Protein AF-A0A947D3R4-F1 (afdb_monomer)

InterPro domains:
  IPR003768 Segregation and condensation protein A [PF02616] (20-237)
  IPR003768 Segregation and condensation protein A [PTHR33969] (2-237)

Solvent-accessible surface area (backbone atoms only — not comparable to full-atom values): 14851 Å² total; per-residue (Å²): 134,89,78,86,79,62,68,93,76,50,95,45,55,65,50,48,48,55,49,51,38,58,76,68,73,47,52,74,91,63,67,59,50,64,58,55,37,51,56,50,52,52,52,54,50,56,38,54,75,68,69,64,57,77,81,58,66,62,48,56,52,48,51,54,50,37,50,51,51,31,48,65,72,71,51,86,80,82,90,55,87,91,44,53,74,60,45,60,57,55,68,71,46,62,89,58,50,67,60,38,50,53,48,55,51,50,53,51,52,52,54,50,50,52,57,49,50,51,48,58,66,73,56,75,70,87,73,78,78,82,76,87,56,75,92,72,65,68,98,66,91,69,84,78,89,71,53,72,65,55,53,51,52,53,51,53,52,53,50,54,51,51,53,55,59,67,62,51,70,80,73,72,67,80,69,76,43,49,68,58,30,36,51,50,53,52,59,72,48,60,95,57,91,69,93,76,57,67,70,55,62,60,67,70,56,71,89,87,57,61,71,65,62,51,43,52,24,41,50,53,24,50,54,51,36,39,74,69,67,76,48,86,86,88,76,95,68,137

Structure (mmCIF, N/CA/C/O backbone):
data_AF-A0A947D3R4-F1
#
_entry.id   AF-A0A947D3R4-F1
#
loop_
_atom_site.group_PDB
_atom_site.id
_atom_site.type_symbol
_atom_site.label_atom_id
_atom_site.label_alt_id
_atom_site.label_comp_id
_atom_site.label_asym_id
_atom_site.label_entity_id
_atom_site.label_seq_id
_atom_site.pdbx_PDB_ins_code
_atom_site.Cartn_x
_atom_site.Cartn_y
_atom_site.Cartn_z
_atom_site.occupancy
_atom_site.B_iso_or_equiv
_atom_site.auth_seq_id
_atom_site.auth_comp_id
_atom_site.auth_asym_id
_atom_site.auth_atom_id
_atom_site.pdbx_PDB_model_num
ATOM 1 N N . MET A 1 1 ? -13.447 16.497 -13.745 1.00 31.45 1 MET A N 1
ATOM 2 C CA . MET A 1 1 ? -13.504 16.090 -12.325 1.00 31.45 1 MET A CA 1
ATOM 3 C C . MET A 1 1 ? -12.082 15.781 -11.894 1.00 31.45 1 MET A C 1
ATOM 5 O O . MET A 1 1 ? -11.495 14.861 -12.445 1.00 31.45 1 MET A O 1
ATOM 9 N N . ALA A 1 2 ? -11.498 16.618 -11.036 1.00 35.09 2 ALA A N 1
ATOM 10 C CA . ALA A 1 2 ? -10.120 16.469 -10.577 1.00 35.09 2 ALA A CA 1
ATOM 11 C C . ALA A 1 2 ? -10.074 15.421 -9.457 1.00 35.09 2 ALA A C 1
ATOM 13 O O . ALA A 1 2 ? -10.726 15.593 -8.428 1.00 35.09 2 ALA A O 1
ATOM 14 N N . TYR A 1 3 ? -9.366 14.316 -9.688 1.00 37.88 3 TYR A N 1
ATOM 15 C CA . TYR A 1 3 ? -9.177 13.263 -8.694 1.00 37.88 3 TYR A CA 1
ATOM 16 C C . TYR A 1 3 ? -7.975 13.616 -7.822 1.00 37.88 3 TYR A C 1
ATOM 18 O O . TYR A 1 3 ? -6.835 13.562 -8.268 1.00 37.88 3 TYR A O 1
ATOM 26 N N . THR A 1 4 ? -8.239 13.982 -6.571 1.00 32.69 4 THR A N 1
ATOM 27 C CA . THR A 1 4 ? -7.212 14.162 -5.546 1.00 32.69 4 THR A CA 1
ATOM 28 C C . THR A 1 4 ? -6.706 12.788 -5.113 1.00 32.69 4 THR A C 1
ATOM 30 O O . THR A 1 4 ? -7.331 12.135 -4.279 1.00 32.69 4 THR A O 1
ATOM 33 N N . VAL A 1 5 ? -5.584 12.332 -5.669 1.00 40.03 5 VAL A N 1
ATOM 34 C CA . VAL A 1 5 ? -4.898 11.131 -5.177 1.00 40.03 5 VAL A CA 1
ATOM 35 C C . VAL A 1 5 ? -3.814 11.594 -4.209 1.00 40.03 5 VAL A C 1
ATOM 37 O O . VAL A 1 5 ? -2.820 12.199 -4.592 1.00 40.03 5 VAL A O 1
ATOM 40 N N . LYS A 1 6 ? -4.066 11.408 -2.911 1.00 43.00 6 LYS A N 1
ATOM 41 C CA . LYS A 1 6 ? -3.077 11.667 -1.859 1.00 43.00 6 LYS A CA 1
ATOM 42 C C . LYS A 1 6 ? -2.076 10.509 -1.811 1.00 43.00 6 LYS A C 1
ATOM 44 O O . LYS A 1 6 ? -2.461 9.353 -1.964 1.00 43.00 6 LYS A O 1
ATOM 49 N N . LEU A 1 7 ? -0.815 10.834 -1.539 1.00 50.41 7 LEU A N 1
ATOM 50 C CA . LEU A 1 7 ? 0.280 9.893 -1.266 1.00 50.41 7 LEU A CA 1
ATOM 51 C C . LEU A 1 7 ? -0.012 8.856 -0.182 1.00 50.41 7 LEU A C 1
ATOM 53 O O . LEU A 1 7 ? 0.550 7.769 -0.247 1.00 50.41 7 LEU A O 1
ATOM 57 N N . ASP A 1 8 ? -0.933 9.147 0.739 1.00 52.34 8 ASP A N 1
ATOM 58 C CA . ASP A 1 8 ? -1.383 8.212 1.781 1.00 52.34 8 ASP A CA 1
ATOM 59 C C . ASP A 1 8 ? -1.995 6.903 1.225 1.00 52.34 8 ASP A C 1
ATOM 61 O O . ASP A 1 8 ? -2.335 6.009 1.994 1.00 52.34 8 ASP A O 1
ATOM 65 N N . ALA A 1 9 ? -2.182 6.776 -0.097 1.00 65.06 9 ALA A N 1
ATOM 66 C CA . ALA A 1 9 ? -2.802 5.618 -0.741 1.00 65.06 9 ALA A CA 1
ATOM 67 C C . ALA A 1 9 ? -1.828 4.539 -1.257 1.00 65.06 9 ALA A C 1
ATOM 69 O O . ALA A 1 9 ? -2.301 3.468 -1.643 1.00 65.06 9 ALA A O 1
ATOM 70 N N . PHE A 1 10 ? -0.513 4.792 -1.315 1.00 79.12 10 PHE A N 1
ATOM 71 C CA . PHE A 1 10 ? 0.445 3.851 -1.919 1.00 79.12 10 PHE A CA 1
ATOM 72 C C . PHE A 1 10 ? 1.509 3.386 -0.930 1.00 79.12 10 PHE A C 1
ATOM 74 O O . PHE A 1 10 ? 2.193 4.194 -0.310 1.00 79.12 10 PHE A O 1
ATOM 81 N N . GLU A 1 11 ? 1.728 2.074 -0.866 1.00 81.12 11 GLU A N 1
ATOM 82 C CA . GLU A 1 11 ? 2.721 1.446 0.020 1.00 81.12 11 GLU A CA 1
ATOM 83 C C . GLU A 1 11 ? 4.147 1.427 -0.583 1.00 81.12 11 GLU A C 1
ATOM 85 O O . GLU A 1 11 ? 4.954 0.559 -0.259 1.00 81.12 11 GLU A O 1
ATOM 90 N N . GLY A 1 12 ? 4.461 2.355 -1.498 1.00 88.25 12 GLY A N 1
ATOM 91 C CA . GLY A 1 12 ? 5.786 2.506 -2.114 1.00 88.25 12 GLY A CA 1
ATOM 92 C C . GLY A 1 12 ? 5.781 2.688 -3.643 1.00 88.25 12 GLY A C 1
ATOM 93 O O . GLY A 1 12 ? 4.723 2.697 -4.284 1.00 88.25 12 GLY A O 1
ATOM 94 N N . PRO A 1 13 ? 6.969 2.811 -4.270 1.00 90.50 13 PRO A N 1
ATOM 95 C CA . PRO A 1 13 ? 7.099 3.137 -5.694 1.00 90.50 13 PRO A CA 1
ATOM 96 C C . PRO A 1 13 ? 6.619 2.023 -6.633 1.00 90.50 13 PRO A C 1
ATOM 98 O O . PRO A 1 13 ? 6.091 2.308 -7.708 1.00 90.50 13 PRO A O 1
ATOM 101 N N . LEU A 1 14 ? 6.762 0.752 -6.239 1.00 93.31 14 LEU A N 1
ATOM 102 C CA . LEU A 1 14 ? 6.253 -0.376 -7.028 1.00 93.31 14 LEU A CA 1
ATOM 103 C C . LEU A 1 14 ? 4.722 -0.392 -7.074 1.00 93.31 14 LEU A C 1
ATOM 105 O O . LEU A 1 14 ? 4.149 -0.749 -8.103 1.00 93.31 14 LEU A O 1
ATOM 109 N N . ASP A 1 15 ? 4.059 0.024 -5.993 1.00 91.38 15 ASP A N 1
ATOM 110 C CA . ASP A 1 15 ? 2.600 0.084 -5.960 1.00 91.38 15 ASP A CA 1
ATOM 111 C C . ASP A 1 15 ? 2.059 1.198 -6.854 1.00 91.38 15 ASP A C 1
ATOM 113 O O . ASP A 1 15 ? 1.128 0.992 -7.639 1.00 91.38 15 ASP A O 1
ATOM 117 N N . LEU A 1 16 ? 2.713 2.361 -6.803 1.00 90.75 16 LEU A N 1
ATOM 118 C CA . LEU A 1 16 ? 2.427 3.458 -7.716 1.00 90.75 16 LEU A CA 1
ATOM 119 C C . LEU A 1 16 ? 2.603 3.017 -9.176 1.00 90.75 16 LEU A C 1
ATOM 121 O O . LEU A 1 16 ? 1.716 3.240 -9.997 1.00 90.75 16 LEU A O 1
ATOM 125 N N . LEU A 1 17 ? 3.694 2.323 -9.504 1.00 93.38 17 LEU A N 1
ATOM 126 C CA . LEU A 1 17 ? 3.901 1.801 -10.855 1.00 93.38 17 LEU A CA 1
ATOM 127 C C . LEU A 1 17 ? 2.812 0.811 -11.275 1.00 93.38 17 LEU A C 1
ATOM 129 O O . LEU A 1 17 ? 2.289 0.925 -12.381 1.00 93.38 17 LEU A O 1
ATOM 133 N N . LEU A 1 18 ? 2.402 -0.117 -10.405 1.00 92.94 18 LEU A N 1
ATOM 134 C CA . LEU A 1 18 ? 1.279 -1.014 -10.702 1.00 92.94 18 LEU A CA 1
ATOM 135 C C . LEU A 1 18 ? -0.037 -0.260 -10.915 1.00 92.94 18 LEU A C 1
ATOM 137 O O . LEU A 1 18 ? -0.886 -0.700 -11.693 1.00 92.94 18 LEU A O 1
ATOM 141 N N . HIS A 1 19 ? -0.257 0.841 -10.202 1.00 91.38 19 HIS A N 1
ATOM 142 C CA . HIS A 1 19 ? -1.414 1.698 -10.424 1.00 91.38 19 HIS A CA 1
ATOM 143 C C . HIS A 1 19 ? -1.359 2.382 -11.794 1.00 91.38 19 HIS A C 1
ATOM 145 O O . HIS A 1 19 ? -2.330 2.298 -12.544 1.00 91.38 19 HIS A O 1
ATOM 151 N N . LEU A 1 20 ? -0.223 2.985 -12.147 1.00 92.00 20 LEU A N 1
ATOM 152 C CA . LEU A 1 20 ? -0.037 3.669 -13.428 1.00 92.00 20 LEU A CA 1
ATOM 153 C C . LEU A 1 20 ? -0.139 2.703 -14.618 1.00 92.00 20 LEU A C 1
ATOM 155 O O . LEU A 1 20 ? -0.859 2.993 -15.566 1.00 92.00 20 LEU A O 1
ATOM 159 N N . ILE A 1 21 ? 0.474 1.516 -14.531 1.00 92.38 21 ILE A N 1
ATOM 160 C CA . ILE A 1 21 ? 0.375 0.460 -15.557 1.00 92.38 21 ILE A CA 1
ATOM 161 C C . ILE A 1 21 ? -1.087 0.058 -15.781 1.00 92.38 21 ILE A C 1
ATOM 163 O O . ILE A 1 21 ? -1.536 -0.039 -16.921 1.00 92.38 21 ILE A O 1
ATOM 167 N N . ARG A 1 22 ? -1.852 -0.130 -14.695 1.00 90.62 22 ARG A N 1
ATOM 168 C CA . ARG A 1 22 ? -3.287 -0.442 -14.782 1.00 90.62 22 ARG A CA 1
ATOM 169 C C . ARG A 1 22 ? -4.083 0.700 -15.406 1.00 90.62 22 ARG A C 1
ATOM 171 O O . ARG A 1 22 ? -4.928 0.442 -16.253 1.00 90.62 22 ARG A O 1
ATOM 178 N N . ARG A 1 23 ? -3.815 1.946 -15.009 1.00 90.00 23 ARG A N 1
ATOM 179 C CA . ARG A 1 23 ? -4.490 3.141 -15.540 1.00 90.00 23 ARG A CA 1
ATOM 180 C C . ARG A 1 23 ? -4.206 3.355 -17.029 1.00 90.00 23 ARG A C 1
ATOM 182 O O . ARG A 1 23 ? -5.077 3.833 -17.744 1.00 90.00 23 ARG A O 1
ATOM 189 N N . ALA A 1 24 ? -3.004 3.015 -17.478 1.00 88.50 24 ALA A N 1
ATOM 190 C CA . ALA A 1 24 ? -2.593 3.114 -18.871 1.00 88.50 24 ALA A CA 1
ATOM 191 C C . ALA A 1 24 ? -3.032 1.911 -19.731 1.00 88.50 24 ALA A C 1
ATOM 193 O O . ALA A 1 24 ? -2.716 1.897 -20.921 1.00 88.50 24 ALA A O 1
ATOM 194 N N . GLU A 1 25 ? -3.734 0.930 -19.144 1.00 87.94 25 GLU A N 1
ATOM 195 C CA . GLU A 1 25 ? -4.156 -0.329 -19.784 1.00 87.94 25 GLU A CA 1
ATOM 196 C C . GLU A 1 25 ? -2.985 -1.110 -20.407 1.00 87.94 25 GLU A C 1
ATOM 198 O O . GLU A 1 25 ? -3.113 -1.764 -21.441 1.00 87.94 25 GLU A O 1
ATOM 203 N N . MET A 1 26 ? -1.816 -1.041 -19.768 1.00 87.75 26 MET A N 1
ATOM 204 C CA . MET A 1 26 ? -0.590 -1.668 -20.255 1.00 87.75 26 MET A CA 1
ATOM 205 C C . MET A 1 26 ? -0.427 -3.088 -19.705 1.00 87.75 26 MET A C 1
ATOM 207 O O . MET A 1 26 ? -0.732 -3.364 -18.541 1.00 87.75 26 MET A O 1
ATOM 211 N N . ASP A 1 27 ? 0.132 -3.986 -20.518 1.00 90.00 27 ASP A N 1
ATOM 212 C CA . ASP A 1 27 ? 0.563 -5.299 -20.040 1.00 90.00 27 ASP A CA 1
ATOM 213 C C . ASP A 1 27 ? 1.824 -5.150 -19.174 1.00 90.00 27 ASP A C 1
ATOM 215 O O . ASP A 1 27 ? 2.831 -4.575 -19.589 1.00 90.00 27 ASP A O 1
ATOM 219 N N . ILE A 1 28 ? 1.786 -5.720 -17.969 1.00 87.38 28 ILE A N 1
ATOM 220 C CA . ILE A 1 28 ? 2.917 -5.756 -17.036 1.00 87.38 28 ILE A CA 1
ATOM 221 C C . ILE A 1 28 ? 4.148 -6.468 -17.619 1.00 87.38 28 ILE A C 1
ATOM 223 O O . ILE A 1 28 ? 5.266 -6.198 -17.189 1.00 87.38 28 ILE A O 1
ATOM 227 N N . THR A 1 29 ? 3.963 -7.376 -18.581 1.00 87.31 29 THR A N 1
ATOM 228 C CA . THR A 1 29 ? 5.064 -8.074 -19.262 1.00 87.31 29 THR A CA 1
ATOM 229 C C . THR A 1 29 ? 5.651 -7.270 -20.419 1.00 87.31 29 THR A C 1
ATOM 231 O O . THR A 1 29 ? 6.788 -7.516 -20.820 1.00 87.31 29 THR A O 1
ATOM 234 N N . ASN A 1 30 ? 4.918 -6.276 -20.928 1.00 85.75 30 ASN A N 1
ATOM 235 C CA . ASN A 1 30 ? 5.339 -5.449 -22.050 1.00 85.75 30 ASN A CA 1
ATOM 236 C C . ASN A 1 30 ? 5.118 -3.960 -21.761 1.00 85.75 30 ASN A C 1
ATOM 238 O O . ASN A 1 30 ? 4.280 -3.293 -22.365 1.00 85.75 30 ASN A O 1
ATOM 242 N N . ILE A 1 31 ? 5.904 -3.438 -20.823 1.00 87.38 31 ILE A N 1
ATOM 243 C CA . ILE A 1 31 ? 5.801 -2.047 -20.384 1.00 87.38 31 ILE A CA 1
ATOM 244 C C . ILE A 1 31 ? 6.578 -1.133 -21.345 1.00 87.38 31 ILE A C 1
ATOM 246 O O . ILE A 1 31 ? 7.787 -1.302 -21.537 1.00 87.38 31 ILE A O 1
ATOM 250 N N . GLU A 1 32 ? 5.904 -0.129 -21.905 1.00 90.31 32 GLU A N 1
ATOM 251 C CA . GLU A 1 32 ? 6.518 1.023 -22.576 1.00 90.31 32 GLU A CA 1
ATOM 252 C C . GLU A 1 32 ? 7.195 1.939 -21.545 1.00 90.31 32 GLU A C 1
ATOM 254 O O . GLU A 1 32 ? 6.565 2.801 -20.928 1.00 90.31 32 GLU A O 1
ATOM 259 N N . ILE A 1 33 ? 8.505 1.755 -21.361 1.00 90.12 33 ILE A N 1
ATOM 260 C CA . ILE A 1 33 ? 9.287 2.485 -20.351 1.00 90.12 33 ILE A CA 1
ATOM 261 C C . ILE A 1 33 ? 9.204 4.001 -20.556 1.00 90.12 33 ILE A C 1
ATOM 263 O O . ILE A 1 33 ? 9.093 4.745 -19.592 1.00 90.12 33 ILE A O 1
ATOM 267 N N . ALA A 1 34 ? 9.209 4.482 -21.801 1.00 90.56 34 ALA A N 1
ATOM 268 C CA . ALA A 1 34 ? 9.156 5.917 -22.065 1.00 90.56 34 ALA A CA 1
ATOM 269 C C . ALA A 1 34 ? 7.892 6.575 -21.492 1.00 90.56 34 ALA A C 1
ATOM 271 O O . ALA A 1 34 ? 8.007 7.615 -20.844 1.00 90.56 34 ALA A O 1
ATOM 272 N N . ARG A 1 35 ? 6.733 5.937 -21.705 1.00 91.38 35 ARG A N 1
ATOM 273 C CA . ARG A 1 35 ? 5.420 6.414 -21.267 1.00 91.38 35 ARG A CA 1
ATOM 274 C C . ARG A 1 35 ? 5.256 6.301 -19.755 1.00 91.38 35 ARG A C 1
ATOM 276 O O . ARG A 1 35 ? 4.907 7.283 -19.112 1.00 91.38 35 ARG A O 1
ATOM 283 N N . ILE A 1 36 ? 5.582 5.142 -19.174 1.00 93.12 36 ILE A N 1
ATOM 284 C CA . ILE A 1 36 ? 5.416 4.940 -17.726 1.00 93.12 36 ILE A CA 1
ATOM 285 C C . ILE A 1 36 ? 6.332 5.857 -16.907 1.00 93.12 36 ILE A C 1
ATOM 287 O O . ILE A 1 36 ? 5.950 6.302 -15.829 1.00 93.12 36 ILE A O 1
ATOM 291 N N . THR A 1 37 ? 7.528 6.166 -17.420 1.00 94.00 37 THR A N 1
ATOM 292 C CA . THR A 1 37 ? 8.447 7.113 -16.783 1.00 94.00 37 THR A CA 1
ATOM 293 C C . THR A 1 37 ? 7.869 8.526 -16.779 1.00 94.00 37 THR A C 1
ATOM 295 O O . THR A 1 37 ? 7.974 9.203 -15.760 1.00 94.00 37 THR A O 1
ATOM 298 N N . ASP A 1 38 ? 7.239 8.967 -17.873 1.00 94.12 38 ASP A N 1
ATOM 299 C CA . ASP A 1 38 ? 6.612 10.294 -17.933 1.00 94.12 38 ASP A CA 1
ATOM 300 C C . ASP A 1 38 ? 5.429 10.391 -16.968 1.00 94.12 38 ASP A C 1
ATOM 302 O O . ASP A 1 38 ? 5.362 11.334 -16.181 1.00 94.12 38 ASP A O 1
ATOM 306 N N . ASP A 1 39 ? 4.562 9.376 -16.949 1.00 92.62 39 ASP A N 1
ATOM 307 C CA . ASP A 1 39 ? 3.424 9.312 -16.026 1.00 92.62 39 ASP A CA 1
ATOM 308 C C . ASP A 1 39 ? 3.885 9.304 -14.556 1.00 92.62 39 ASP A C 1
ATOM 310 O O . ASP A 1 39 ? 3.301 9.977 -13.705 1.00 92.62 39 ASP A O 1
ATOM 314 N N . TYR A 1 40 ? 4.961 8.573 -14.248 1.00 92.75 40 TYR A N 1
ATOM 315 C CA . TYR A 1 40 ? 5.527 8.499 -12.901 1.00 92.75 40 TYR A CA 1
ATOM 316 C C . TYR A 1 40 ? 6.117 9.840 -12.446 1.00 92.75 40 TYR A C 1
ATOM 318 O O . TYR A 1 40 ? 5.872 10.273 -11.320 1.00 92.75 40 TYR A O 1
ATOM 326 N N . LEU A 1 41 ? 6.877 10.518 -13.313 1.00 92.31 41 LEU A N 1
ATOM 327 C CA . LEU A 1 41 ? 7.467 11.824 -13.006 1.00 92.31 41 LEU A CA 1
ATOM 328 C C . LEU A 1 41 ? 6.407 12.922 -12.892 1.00 92.31 41 LEU A C 1
ATOM 330 O O . LEU A 1 41 ? 6.508 13.753 -11.992 1.00 92.31 41 LEU A O 1
ATOM 334 N N . ALA A 1 42 ? 5.386 12.905 -13.755 1.00 91.00 42 ALA A N 1
ATOM 335 C CA . ALA A 1 42 ? 4.257 13.826 -13.670 1.00 91.00 42 ALA A CA 1
ATOM 336 C C . ALA A 1 42 ? 3.541 13.684 -12.322 1.00 91.00 42 ALA A C 1
ATOM 338 O O . ALA A 1 42 ? 3.317 14.674 -11.629 1.00 91.00 42 ALA A O 1
ATOM 339 N N . TYR A 1 43 ? 3.280 12.444 -11.902 1.00 88.12 43 TYR A N 1
ATOM 340 C CA . TYR A 1 43 ? 2.653 12.179 -10.614 1.00 88.12 43 TYR A CA 1
ATOM 341 C C . TYR A 1 43 ? 3.516 12.655 -9.433 1.00 88.12 43 TYR A C 1
ATOM 343 O O . TYR A 1 43 ? 3.007 13.293 -8.515 1.00 88.12 43 TYR A O 1
ATOM 351 N N . LEU A 1 44 ? 4.834 12.415 -9.468 1.00 86.12 44 LEU A N 1
ATOM 352 C CA . LEU A 1 44 ? 5.751 12.931 -8.444 1.00 86.12 44 LEU A CA 1
ATOM 353 C C . LEU A 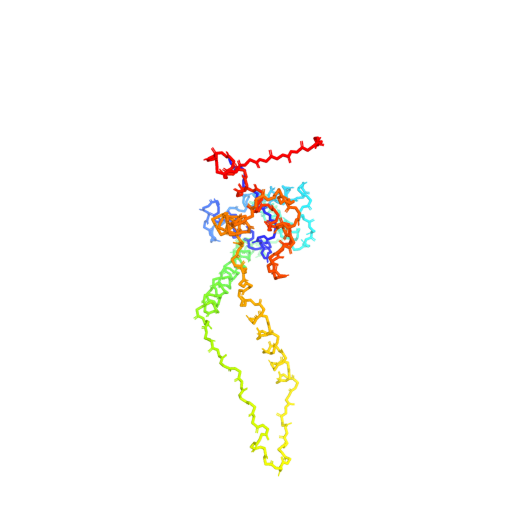1 44 ? 5.788 14.466 -8.387 1.00 86.12 44 LEU A C 1
ATOM 355 O O . LEU A 1 44 ? 5.905 15.025 -7.296 1.00 86.12 44 LEU A O 1
ATOM 359 N N . ALA A 1 45 ? 5.700 15.148 -9.530 1.00 85.06 45 ALA A N 1
ATOM 360 C CA . ALA A 1 45 ? 5.693 16.607 -9.586 1.00 85.06 45 ALA A CA 1
ATOM 361 C C . ALA A 1 45 ? 4.418 17.192 -8.953 1.00 85.06 45 ALA A C 1
ATOM 363 O O . ALA A 1 45 ? 4.516 18.058 -8.083 1.00 85.06 45 ALA A O 1
ATOM 364 N N . GLU A 1 46 ? 3.241 16.658 -9.304 1.00 83.12 46 GLU A N 1
ATOM 365 C CA . GLU A 1 46 ? 1.955 17.061 -8.709 1.00 83.12 46 GLU A CA 1
ATOM 366 C C . GLU A 1 46 ? 1.973 16.920 -7.176 1.00 83.12 46 GLU A C 1
ATOM 368 O O . GLU A 1 46 ? 1.556 17.815 -6.440 1.00 83.12 46 GLU A O 1
ATOM 373 N N . MET A 1 47 ? 2.537 15.823 -6.665 1.00 74.19 47 MET A N 1
ATOM 374 C CA . MET A 1 47 ? 2.666 15.596 -5.223 1.00 74.19 47 MET A CA 1
ATOM 375 C C . MET A 1 47 ? 3.565 16.613 -4.504 1.00 74.19 47 MET A C 1
ATOM 377 O O . MET A 1 47 ? 3.295 16.970 -3.349 1.00 74.19 47 MET A O 1
ATOM 381 N N . GLN A 1 48 ? 4.674 17.017 -5.138 1.00 73.00 48 GLN A N 1
ATOM 382 C CA . GLN A 1 48 ? 5.612 17.988 -4.571 1.00 73.00 48 GLN A CA 1
ATOM 383 C C . GLN A 1 48 ? 4.966 19.371 -4.466 1.00 73.00 48 GLN A C 1
ATOM 385 O O . GLN A 1 48 ? 5.105 20.031 -3.434 1.00 73.00 48 GLN A O 1
ATOM 390 N N . GLU A 1 49 ? 4.215 19.781 -5.489 1.00 73.06 49 GLU A N 1
ATOM 391 C CA . GLU A 1 49 ? 3.484 21.053 -5.499 1.00 73.06 49 GLU A CA 1
ATOM 392 C C . GLU A 1 49 ? 2.424 21.119 -4.392 1.00 73.06 49 GLU A C 1
ATOM 394 O O . GLU A 1 49 ? 2.273 22.144 -3.722 1.00 73.06 49 GLU A O 1
ATOM 399 N N . GLU A 1 50 ? 1.743 20.005 -4.119 1.00 71.38 50 GLU A N 1
ATOM 400 C CA . GLU A 1 50 ? 0.734 19.917 -3.061 1.00 71.38 50 GLU A CA 1
ATOM 401 C C . GLU A 1 50 ? 1.320 19.832 -1.634 1.00 71.38 50 GLU A C 1
ATOM 403 O O . GLU A 1 50 ? 0.556 19.727 -0.671 1.00 71.38 50 GLU A O 1
ATOM 408 N N . LYS A 1 51 ? 2.654 19.873 -1.467 1.00 61.41 51 LYS A N 1
ATOM 409 C CA . LYS A 1 51 ? 3.369 19.692 -0.182 1.00 61.41 51 LYS A CA 1
ATOM 410 C C . LYS A 1 51 ? 3.005 18.394 0.556 1.00 61.41 51 LYS A C 1
ATOM 412 O O . LYS A 1 51 ? 3.142 18.315 1.774 1.00 61.41 51 LYS A O 1
ATOM 417 N N . LYS A 1 52 ? 2.526 17.378 -0.167 1.00 61.22 52 LYS A N 1
ATOM 418 C CA . LYS A 1 52 ? 2.123 16.078 0.402 1.00 61.22 52 LYS A CA 1
ATOM 419 C C . LYS A 1 52 ? 3.275 15.084 0.487 1.00 61.22 52 LYS A C 1
ATOM 421 O O . LYS A 1 52 ? 3.121 14.023 1.080 1.00 61.22 52 LYS A O 1
ATOM 426 N N . LEU A 1 53 ? 4.405 15.405 -0.133 1.00 58.00 53 LEU A N 1
ATOM 427 C CA . LEU A 1 53 ? 5.567 14.539 -0.160 1.00 58.00 53 LEU A CA 1
ATOM 428 C C . LEU A 1 53 ? 6.482 14.869 1.026 1.00 58.00 53 LEU A C 1
ATOM 430 O O . LEU A 1 53 ? 7.315 15.769 0.941 1.00 58.00 53 LEU A O 1
ATOM 434 N N . GLU A 1 54 ? 6.376 14.107 2.113 1.00 58.31 54 GLU A N 1
ATOM 435 C CA . GLU A 1 54 ? 7.591 13.771 2.858 1.00 58.31 54 GLU A CA 1
ATOM 436 C C . GLU A 1 54 ? 8.393 12.846 1.930 1.00 58.31 54 GLU A C 1
ATOM 438 O O . GLU A 1 54 ? 7.888 11.785 1.552 1.00 58.31 54 GLU A O 1
ATOM 443 N N . PRO A 1 55 ? 9.571 13.252 1.426 1.00 55.62 55 PRO A N 1
ATOM 444 C CA . PRO A 1 55 ? 10.246 12.500 0.380 1.00 55.62 55 PRO A CA 1
ATOM 445 C C . PRO A 1 55 ? 10.739 11.163 0.930 1.00 55.62 55 PRO A C 1
ATOM 447 O O . PRO A 1 55 ? 11.805 11.082 1.538 1.00 55.62 55 PRO A O 1
ATOM 450 N N . ALA A 1 56 ? 9.987 10.092 0.671 1.00 67.06 56 ALA A N 1
ATOM 451 C CA . ALA A 1 56 ? 10.523 8.748 0.798 1.00 67.06 56 ALA A CA 1
ATOM 452 C C . ALA A 1 56 ? 11.611 8.587 -0.276 1.00 67.06 56 ALA A C 1
ATOM 454 O O . ALA A 1 56 ? 11.344 8.684 -1.479 1.00 67.06 56 ALA A O 1
ATOM 455 N N . SER A 1 57 ? 12.851 8.364 0.164 1.00 79.75 57 SER A N 1
ATOM 456 C CA . SER A 1 57 ? 14.038 8.204 -0.691 1.00 79.75 57 SER A CA 1
ATOM 457 C C . SER A 1 57 ? 13.835 7.160 -1.796 1.00 79.75 57 SER A C 1
ATOM 459 O O . SER A 1 57 ? 14.351 7.308 -2.903 1.00 79.75 57 SER A O 1
ATOM 461 N N . GLU A 1 58 ? 13.012 6.149 -1.534 1.00 86.38 58 GLU A N 1
ATOM 462 C CA . GLU A 1 58 ? 12.663 5.070 -2.456 1.00 86.38 58 GLU A CA 1
ATOM 463 C C . GLU A 1 58 ? 11.980 5.555 -3.745 1.00 86.38 5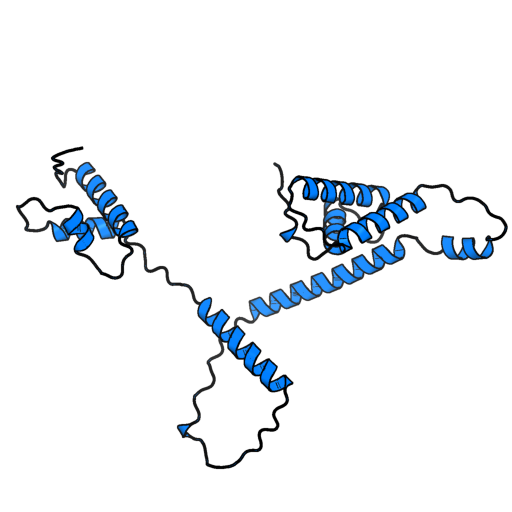8 GLU A C 1
ATOM 465 O O . GLU A 1 58 ? 12.265 5.030 -4.825 1.00 86.38 58 GLU A O 1
ATOM 470 N N . PHE A 1 59 ? 11.127 6.586 -3.677 1.00 88.19 59 PHE A N 1
ATOM 471 C CA . PHE A 1 59 ? 10.462 7.129 -4.868 1.00 88.19 59 PHE A CA 1
ATOM 472 C C . PHE A 1 59 ? 11.446 7.831 -5.804 1.00 88.19 59 PHE A C 1
ATOM 474 O O . PHE A 1 59 ? 11.321 7.708 -7.025 1.00 88.19 59 PHE A O 1
ATOM 481 N N . LEU A 1 60 ? 12.439 8.527 -5.243 1.00 87.81 60 LEU A N 1
ATOM 482 C CA . LEU A 1 60 ? 13.496 9.193 -6.006 1.00 87.81 60 LEU A CA 1
ATOM 483 C C . LEU A 1 60 ? 14.456 8.177 -6.632 1.00 87.81 60 LEU A C 1
ATOM 485 O O . LEU A 1 60 ? 14.835 8.323 -7.793 1.00 87.81 60 LEU A O 1
ATOM 489 N N . VAL A 1 61 ? 14.797 7.112 -5.900 1.00 91.69 61 VAL A N 1
ATOM 490 C CA . VAL A 1 61 ? 15.593 5.996 -6.437 1.00 91.69 61 VAL A CA 1
ATOM 491 C C . VAL A 1 61 ? 14.875 5.349 -7.621 1.00 91.69 61 VAL A C 1
ATOM 493 O O . VAL A 1 61 ? 15.491 5.101 -8.661 1.00 91.69 61 VAL A O 1
ATOM 496 N N . MET A 1 62 ? 13.564 5.123 -7.513 1.00 93.44 62 MET A N 1
ATOM 497 C CA . MET A 1 62 ? 12.780 4.602 -8.631 1.00 93.44 62 MET A CA 1
ATOM 498 C C . MET A 1 62 ? 12.716 5.594 -9.802 1.00 93.44 62 MET A C 1
ATOM 500 O O . MET A 1 62 ? 12.896 5.177 -10.943 1.00 93.44 62 MET A O 1
ATOM 504 N N . ALA A 1 63 ? 12.548 6.898 -9.548 1.00 92.69 63 ALA A N 1
ATOM 505 C CA . ALA A 1 63 ? 12.569 7.923 -10.597 1.00 92.69 63 ALA A CA 1
ATOM 506 C C . ALA A 1 63 ? 13.883 7.887 -11.399 1.00 92.69 63 ALA A C 1
ATOM 508 O O . ALA A 1 63 ? 13.870 7.845 -12.629 1.00 92.69 63 ALA A O 1
ATOM 509 N N . ALA A 1 64 ? 15.020 7.835 -10.699 1.00 93.56 64 ALA A N 1
ATOM 510 C CA . ALA A 1 64 ? 16.338 7.727 -11.318 1.00 93.56 64 ALA A CA 1
ATOM 511 C C . ALA A 1 64 ? 16.492 6.421 -12.117 1.00 93.56 64 ALA A C 1
ATOM 513 O O . ALA A 1 64 ? 17.018 6.434 -13.230 1.00 93.56 64 ALA A O 1
ATOM 514 N N . THR A 1 65 ? 15.974 5.309 -11.586 1.00 93.50 65 THR A N 1
ATOM 515 C CA . THR A 1 65 ? 15.979 4.003 -12.265 1.00 93.50 65 THR A CA 1
ATOM 516 C C . THR A 1 65 ? 15.185 4.057 -13.573 1.00 93.50 65 THR A C 1
ATOM 518 O O . THR A 1 65 ? 15.677 3.642 -14.619 1.00 93.50 65 THR A O 1
ATOM 521 N N . LEU A 1 66 ? 13.980 4.627 -13.547 1.00 94.38 66 LEU A N 1
ATOM 522 C CA . LEU A 1 66 ? 13.109 4.771 -14.716 1.00 94.38 66 LEU A CA 1
ATOM 523 C C . LEU A 1 66 ? 13.695 5.704 -15.781 1.00 94.38 66 LEU A C 1
ATOM 525 O O . LEU A 1 66 ? 13.595 5.416 -16.975 1.00 94.38 66 LEU A O 1
ATOM 529 N N . LEU A 1 67 ? 14.348 6.7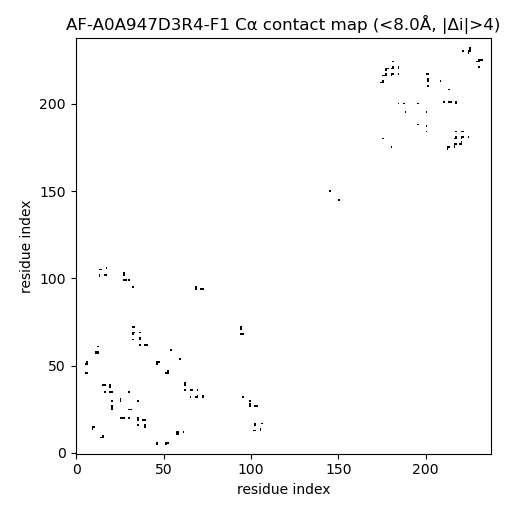93 -15.368 1.00 94.06 67 LEU A N 1
ATOM 530 C CA . LEU A 1 67 ? 15.073 7.688 -16.271 1.00 94.06 67 LEU A CA 1
ATOM 531 C C . LEU A 1 67 ? 16.265 6.989 -16.933 1.00 94.06 67 LEU A C 1
ATOM 533 O O . LEU A 1 67 ? 16.450 7.115 -18.145 1.00 94.06 67 LEU A O 1
ATOM 537 N N . ALA A 1 68 ? 17.041 6.213 -16.172 1.00 91.56 68 ALA A N 1
ATOM 538 C CA . ALA A 1 68 ? 18.147 5.426 -16.711 1.00 91.56 68 ALA A CA 1
ATOM 539 C C . ALA A 1 68 ? 17.653 4.383 -17.727 1.00 91.56 68 ALA A C 1
ATOM 541 O O . ALA A 1 68 ? 18.220 4.261 -18.816 1.00 91.56 68 ALA A O 1
ATOM 542 N N . LEU A 1 69 ? 16.552 3.691 -17.416 1.00 90.44 69 LEU A N 1
ATOM 543 C CA . LEU A 1 69 ? 15.919 2.739 -18.328 1.00 90.44 69 LEU A CA 1
ATOM 544 C C . LEU A 1 69 ? 15.382 3.427 -19.592 1.00 90.44 69 LEU A C 1
ATOM 546 O O . LEU A 1 69 ? 15.611 2.927 -20.691 1.00 90.44 69 LEU A O 1
ATOM 550 N N . LYS A 1 70 ? 14.730 4.593 -19.465 1.00 90.75 70 LYS A N 1
ATOM 551 C CA . LYS A 1 70 ? 14.244 5.387 -20.608 1.00 90.75 70 LYS A CA 1
ATOM 552 C C . LYS A 1 70 ? 15.397 5.835 -21.507 1.00 90.75 70 LYS A C 1
ATOM 554 O O . LYS A 1 70 ? 15.313 5.694 -22.722 1.00 90.75 70 LYS A O 1
ATOM 559 N N . SER A 1 71 ? 16.489 6.313 -20.916 1.00 90.62 71 SER A N 1
ATOM 560 C CA . SER A 1 71 ? 17.700 6.713 -21.638 1.00 90.62 71 SER A CA 1
ATOM 561 C C . SER A 1 71 ? 18.317 5.538 -22.409 1.00 90.62 71 SER A C 1
ATOM 563 O O . SER A 1 71 ? 18.523 5.635 -23.617 1.00 90.62 71 SER A O 1
ATOM 565 N N . ARG A 1 72 ? 18.514 4.382 -21.752 1.00 84.56 72 ARG A N 1
ATOM 566 C CA . ARG A 1 72 ? 19.047 3.159 -22.386 1.00 84.56 72 ARG A CA 1
ATOM 567 C C . ARG A 1 72 ? 18.132 2.613 -23.488 1.00 84.56 72 ARG A C 1
ATOM 569 O O . ARG A 1 72 ? 18.634 2.009 -24.430 1.00 84.56 72 ARG A O 1
ATOM 576 N N . ALA A 1 73 ? 16.817 2.797 -23.365 1.00 81.56 73 ALA A N 1
ATOM 577 C CA . ALA A 1 73 ? 15.844 2.356 -24.362 1.00 81.56 73 ALA A CA 1
ATOM 578 C C . ALA A 1 73 ? 15.796 3.257 -25.609 1.00 81.56 73 ALA A C 1
ATOM 580 O O . ALA A 1 73 ? 15.474 2.769 -26.688 1.00 81.56 73 ALA A O 1
ATOM 581 N N . LEU A 1 74 ? 16.090 4.555 -25.469 1.00 82.06 74 LEU A N 1
ATOM 582 C CA . LEU A 1 74 ? 15.961 5.538 -26.552 1.00 82.06 74 LEU A CA 1
ATOM 583 C C . LEU A 1 74 ? 17.288 5.892 -27.236 1.00 82.06 74 LEU A C 1
ATOM 585 O O . LEU A 1 74 ? 17.277 6.322 -28.389 1.00 82.06 74 LEU A O 1
ATOM 589 N N . LEU A 1 75 ? 18.424 5.762 -26.546 1.00 82.44 75 LEU A N 1
ATOM 590 C CA . LEU A 1 75 ? 19.720 6.157 -27.096 1.00 82.44 75 LEU A CA 1
ATOM 591 C C . LEU A 1 75 ? 20.339 5.061 -27.982 1.00 82.44 75 LEU A C 1
ATOM 593 O O . LEU A 1 75 ? 20.373 3.894 -27.581 1.00 82.44 75 LEU A O 1
ATOM 597 N N . PRO A 1 76 ? 20.916 5.425 -29.144 1.00 70.94 76 PRO A N 1
ATOM 598 C CA . PRO A 1 76 ? 21.720 4.503 -29.936 1.00 70.94 76 PRO A CA 1
ATOM 599 C C . PRO A 1 76 ? 22.982 4.099 -29.161 1.00 70.94 76 PRO A C 1
ATOM 601 O O . PRO A 1 76 ? 23.684 4.941 -28.592 1.00 70.94 76 PRO A O 1
ATOM 604 N N . ARG A 1 77 ? 23.283 2.796 -29.127 1.00 66.00 77 ARG A N 1
ATOM 605 C CA . ARG A 1 77 ? 24.461 2.264 -28.427 1.00 66.00 77 ARG A CA 1
ATOM 606 C C . ARG A 1 77 ? 25.718 2.515 -29.265 1.00 66.00 77 ARG A C 1
ATOM 608 O O . ARG A 1 77 ? 25.766 2.128 -30.427 1.00 66.00 77 ARG A O 1
ATOM 615 N N . LYS A 1 78 ? 26.751 3.128 -28.676 1.00 62.78 78 LYS A N 1
ATOM 616 C CA . LYS A 1 78 ? 28.055 3.335 -29.336 1.00 62.78 78 LYS A CA 1
ATOM 617 C C . LYS A 1 78 ? 28.712 1.993 -29.636 1.00 62.78 78 LYS A C 1
ATOM 619 O O . LYS A 1 78 ? 28.878 1.199 -28.713 1.00 62.78 78 LYS A O 1
ATOM 624 N N . GLU A 1 79 ? 29.039 1.742 -30.900 1.00 57.28 79 GLU A N 1
ATOM 625 C CA . GLU A 1 79 ? 29.780 0.563 -31.355 1.00 57.28 79 GLU A CA 1
ATOM 626 C C . GLU A 1 79 ? 31.241 0.662 -30.926 1.00 57.28 79 GLU A C 1
ATOM 628 O O . GLU A 1 79 ? 32.042 1.312 -31.590 1.00 57.28 79 GLU A O 1
ATOM 633 N N . ASP A 1 80 ? 31.567 0.052 -29.785 1.00 64.44 80 ASP A N 1
ATOM 634 C CA . ASP A 1 80 ? 32.952 -0.180 -29.387 1.00 64.44 80 ASP A CA 1
ATOM 635 C C . ASP A 1 80 ? 33.335 -1.634 -29.728 1.00 64.44 80 ASP A C 1
ATOM 637 O O . ASP A 1 80 ? 32.736 -2.565 -29.174 1.00 64.44 80 ASP A O 1
ATOM 641 N N . PRO A 1 81 ? 34.286 -1.866 -30.654 1.00 61.72 81 PRO A N 1
ATOM 642 C CA . PRO A 1 81 ? 34.699 -3.209 -31.071 1.00 61.72 81 PRO A CA 1
ATOM 643 C C . PRO A 1 81 ? 35.297 -4.053 -29.936 1.00 61.72 81 PRO A C 1
ATOM 645 O O . PRO A 1 81 ? 35.330 -5.276 -30.032 1.00 61.72 81 PRO A O 1
ATOM 648 N N . ALA A 1 82 ? 35.777 -3.426 -28.856 1.00 68.12 82 ALA A N 1
ATOM 649 C CA . ALA A 1 82 ? 36.419 -4.124 -27.740 1.00 68.12 82 ALA A CA 1
ATOM 650 C C . ALA A 1 82 ? 35.434 -4.868 -26.811 1.00 68.12 82 ALA A C 1
ATOM 652 O O . ALA A 1 82 ? 35.860 -5.710 -26.020 1.00 68.12 82 ALA A O 1
ATOM 653 N N . GLU A 1 83 ? 34.127 -4.596 -26.911 1.00 67.00 83 GLU A N 1
ATOM 654 C CA . GLU A 1 83 ? 33.093 -5.127 -26.006 1.00 67.00 83 GLU A CA 1
ATOM 655 C C . GLU A 1 83 ? 32.055 -6.017 -26.716 1.00 67.00 83 GLU A C 1
ATOM 657 O O . GLU A 1 83 ? 30.967 -6.252 -26.195 1.00 67.00 83 GLU A O 1
ATOM 662 N N . GLU A 1 84 ? 32.366 -6.545 -27.901 1.00 64.19 84 GLU A N 1
ATOM 663 C CA . GLU A 1 84 ? 31.423 -7.299 -28.745 1.00 64.19 84 GLU A CA 1
ATOM 664 C C . GLU A 1 84 ? 30.823 -8.538 -28.042 1.00 64.19 84 GLU A C 1
ATOM 666 O O . GLU A 1 84 ? 29.611 -8.759 -28.073 1.00 64.19 84 GLU A O 1
ATOM 671 N N . THR A 1 85 ? 31.637 -9.304 -27.311 1.00 65.19 85 THR A N 1
ATOM 672 C CA . THR A 1 85 ? 31.176 -10.498 -26.576 1.00 65.19 85 THR A CA 1
ATOM 673 C C . THR A 1 85 ? 30.280 -10.149 -25.381 1.00 65.19 85 THR A C 1
ATOM 675 O O . THR A 1 85 ? 29.306 -10.852 -25.114 1.00 65.19 85 THR A O 1
ATOM 678 N N . LEU A 1 86 ? 30.585 -9.057 -24.669 1.00 62.19 86 LEU A N 1
ATOM 679 C CA . LEU A 1 86 ? 29.777 -8.544 -23.552 1.00 62.19 86 LEU A CA 1
ATOM 680 C C . LEU A 1 86 ? 28.465 -7.927 -24.055 1.00 62.19 86 LEU A C 1
ATOM 682 O O . LEU A 1 86 ? 27.414 -8.137 -23.452 1.00 62.19 86 LEU A O 1
ATOM 686 N N . ARG A 1 87 ? 28.501 -7.250 -25.207 1.00 60.78 87 ARG A N 1
ATOM 687 C CA . ARG A 1 87 ? 27.325 -6.703 -25.894 1.00 60.78 87 ARG A CA 1
ATOM 688 C C . ARG A 1 87 ? 26.316 -7.774 -26.271 1.00 60.78 87 ARG A C 1
ATOM 690 O O . ARG A 1 87 ? 25.144 -7.596 -25.967 1.00 60.78 87 ARG A O 1
ATOM 697 N N . LEU A 1 88 ? 26.748 -8.890 -26.859 1.00 62.62 88 LEU A N 1
ATOM 698 C CA . LEU A 1 88 ? 25.841 -9.986 -27.231 1.00 62.62 88 LEU A CA 1
ATOM 699 C C . LEU A 1 88 ? 25.115 -10.581 -26.011 1.00 62.62 88 LEU A C 1
ATOM 701 O O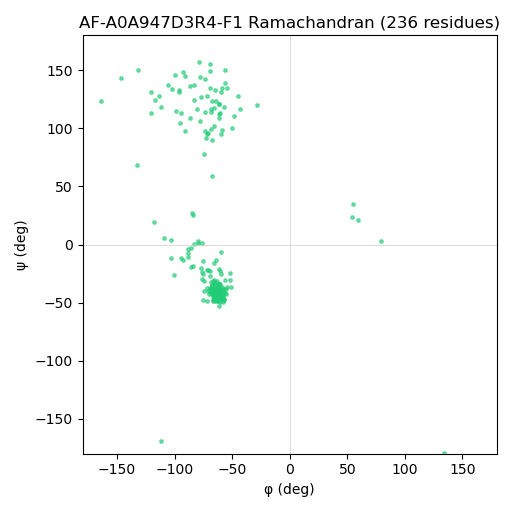 . LEU A 1 88 ? 23.947 -10.959 -26.101 1.00 62.62 88 LEU A O 1
ATOM 705 N N . TRP A 1 89 ? 25.779 -10.622 -24.853 1.00 60.91 89 TRP A N 1
ATOM 706 C CA . TRP A 1 89 ? 25.168 -11.053 -23.592 1.00 60.91 89 TRP A CA 1
ATOM 707 C C . TRP A 1 89 ? 24.213 -9.999 -23.008 1.00 60.91 89 TRP A C 1
ATOM 709 O O . TRP A 1 89 ? 23.135 -10.347 -22.528 1.00 60.91 89 TRP A O 1
ATOM 719 N N . GLU A 1 90 ? 24.561 -8.712 -23.075 1.00 60.28 90 GLU A N 1
ATOM 720 C CA . GLU A 1 90 ? 23.710 -7.607 -22.606 1.00 60.28 90 GLU A CA 1
ATOM 721 C C . GLU A 1 90 ? 22.536 -7.258 -23.537 1.00 60.28 90 GLU A C 1
ATOM 723 O O . GLU A 1 90 ? 21.556 -6.655 -23.100 1.00 60.28 90 GLU A O 1
ATOM 728 N N . GLU A 1 91 ? 22.625 -7.575 -24.826 1.00 59.47 91 GLU A N 1
ATOM 729 C CA . GLU A 1 91 ? 21.525 -7.463 -25.791 1.00 59.47 91 GLU A CA 1
ATOM 730 C C . GLU A 1 91 ? 20.494 -8.572 -25.607 1.00 59.47 91 GLU A C 1
ATOM 732 O O . GLU A 1 91 ? 19.304 -8.334 -25.804 1.00 59.47 91 GLU A O 1
ATOM 737 N N . ALA A 1 92 ? 20.930 -9.756 -25.168 1.00 59.03 92 ALA A N 1
ATOM 738 C CA . ALA A 1 92 ? 20.033 -10.862 -24.854 1.00 59.03 92 ALA A CA 1
ATOM 739 C C . ALA A 1 92 ? 19.183 -10.604 -23.596 1.00 59.03 92 ALA A C 1
ATOM 741 O O . ALA A 1 92 ? 18.115 -11.202 -23.442 1.00 59.03 92 ALA A O 1
ATOM 742 N N . LEU A 1 93 ? 19.632 -9.722 -22.695 1.00 65.88 93 LEU A N 1
ATOM 743 C CA . LEU A 1 93 ? 18.895 -9.368 -21.487 1.00 65.88 93 LEU A CA 1
ATOM 744 C C . LEU A 1 93 ? 18.054 -8.107 -21.717 1.00 65.88 93 LEU A C 1
ATOM 746 O O . LEU A 1 93 ? 18.578 -7.004 -21.867 1.00 65.88 93 LEU A O 1
ATOM 750 N N . ASP A 1 94 ? 16.730 -8.265 -21.697 1.00 78.00 94 ASP A N 1
ATOM 751 C CA . ASP A 1 94 ? 15.810 -7.129 -21.733 1.00 78.00 94 ASP A CA 1
ATOM 752 C C . ASP A 1 94 ? 16.110 -6.186 -20.540 1.00 78.00 94 ASP A C 1
ATOM 754 O O . ASP A 1 94 ? 15.987 -6.611 -19.387 1.00 78.00 94 ASP A O 1
ATOM 758 N N . PRO A 1 95 ? 16.501 -4.911 -20.758 1.00 78.81 95 PRO A N 1
ATOM 759 C CA . PRO A 1 95 ? 16.893 -3.998 -19.681 1.00 78.81 95 PRO A CA 1
ATOM 760 C C . PRO A 1 95 ? 15.777 -3.740 -18.659 1.00 78.81 95 PRO A C 1
ATOM 762 O O . PRO A 1 95 ? 16.062 -3.382 -17.519 1.00 78.81 95 PRO A O 1
ATOM 765 N N . ARG A 1 96 ? 14.506 -3.942 -19.032 1.00 85.44 96 ARG A N 1
ATOM 766 C CA . ARG A 1 96 ? 13.357 -3.834 -18.111 1.00 85.44 96 ARG A CA 1
ATOM 767 C C . ARG A 1 96 ? 13.027 -5.145 -17.386 1.00 85.44 96 ARG A C 1
ATOM 769 O O . ARG A 1 96 ? 12.145 -5.134 -16.529 1.00 85.44 96 ARG A O 1
ATOM 776 N N . ALA A 1 97 ? 13.714 -6.254 -17.672 1.00 88.00 97 ALA A N 1
ATOM 777 C CA . ALA A 1 97 ? 13.400 -7.570 -17.108 1.00 88.00 97 ALA A CA 1
ATOM 778 C C . ALA A 1 97 ? 13.404 -7.575 -15.574 1.00 88.00 97 ALA A C 1
ATOM 780 O O . ALA A 1 97 ? 12.513 -8.153 -14.948 1.00 88.00 97 ALA A O 1
ATOM 781 N N . GLU A 1 98 ? 14.374 -6.899 -14.956 1.00 89.62 98 GLU A N 1
ATOM 782 C CA . GLU A 1 98 ? 14.446 -6.800 -13.499 1.00 89.62 98 GLU A CA 1
ATOM 783 C C . GLU A 1 98 ? 13.244 -6.042 -12.919 1.00 89.62 98 GLU A C 1
ATOM 785 O O . GLU A 1 98 ? 12.631 -6.497 -11.950 1.00 89.62 98 GLU A O 1
ATOM 790 N N . LEU A 1 99 ? 12.869 -4.917 -13.535 1.00 91.56 99 LEU A N 1
ATOM 791 C CA . LEU A 1 99 ? 11.715 -4.126 -13.115 1.00 91.56 99 LEU A CA 1
ATOM 792 C C . LEU A 1 99 ? 10.420 -4.937 -13.242 1.00 91.56 99 LEU A C 1
ATOM 794 O O . LEU A 1 99 ? 9.646 -5.007 -12.288 1.00 91.56 99 LEU A O 1
ATOM 798 N N . ILE A 1 100 ? 10.215 -5.600 -14.383 1.00 92.19 100 ILE A N 1
ATOM 799 C CA . ILE A 1 100 ? 9.053 -6.466 -14.627 1.00 92.19 100 ILE A CA 1
ATOM 800 C C . ILE A 1 100 ? 8.979 -7.566 -13.566 1.00 92.19 100 ILE A C 1
ATOM 802 O O . ILE A 1 100 ? 7.925 -7.780 -12.965 1.00 92.19 100 ILE A O 1
ATOM 806 N N . ARG A 1 101 ? 10.102 -8.237 -13.280 1.00 93.12 101 ARG A N 1
ATOM 807 C CA . ARG A 1 101 ? 10.167 -9.284 -12.256 1.00 93.12 101 ARG A CA 1
ATOM 808 C C . ARG A 1 101 ? 9.736 -8.755 -10.886 1.00 93.12 101 ARG A C 1
ATOM 810 O O . ARG A 1 101 ? 8.881 -9.373 -10.251 1.00 93.12 101 ARG A O 1
ATOM 817 N N . ARG A 1 102 ? 10.281 -7.613 -10.451 1.00 93.94 102 ARG A N 1
ATOM 818 C CA . ARG A 1 102 ? 9.926 -6.981 -9.167 1.00 93.94 102 ARG A CA 1
ATOM 819 C C . ARG A 1 102 ? 8.444 -6.599 -9.110 1.00 93.94 102 ARG A C 1
ATOM 821 O O . ARG A 1 102 ? 7.797 -6.828 -8.092 1.00 93.94 102 ARG A O 1
ATOM 828 N N . LEU A 1 103 ? 7.883 -6.074 -10.200 1.00 94.62 103 LEU A N 1
ATOM 829 C CA . LEU A 1 103 ? 6.461 -5.718 -10.282 1.00 94.62 103 LEU A CA 1
ATOM 830 C C . LEU A 1 103 ? 5.547 -6.949 -10.195 1.00 94.62 103 LEU A C 1
ATOM 832 O O . LEU A 1 103 ? 4.536 -6.915 -9.493 1.00 94.62 103 LEU A O 1
ATOM 836 N N . ILE A 1 104 ? 5.897 -8.049 -10.869 1.00 94.38 104 ILE A N 1
ATOM 837 C CA . ILE A 1 104 ? 5.143 -9.311 -10.801 1.00 94.38 104 ILE A CA 1
ATOM 838 C C . ILE A 1 104 ? 5.182 -9.891 -9.383 1.00 94.38 104 ILE A C 1
ATOM 840 O O . ILE A 1 104 ? 4.150 -10.330 -8.869 1.00 94.38 104 ILE A O 1
ATOM 844 N N . GLU A 1 105 ? 6.355 -9.886 -8.753 1.00 95.31 105 GLU A N 1
ATOM 845 C CA . GLU A 1 105 ? 6.543 -10.374 -7.389 1.00 95.31 105 GLU A CA 1
ATOM 846 C C . GLU A 1 105 ? 5.740 -9.543 -6.383 1.00 95.31 105 GLU A C 1
ATOM 848 O O . GLU A 1 105 ? 4.949 -10.097 -5.617 1.00 95.31 105 GLU A O 1
ATOM 853 N N . TYR A 1 106 ? 5.840 -8.215 -6.462 1.00 94.75 106 TYR A N 1
ATOM 854 C CA . TYR A 1 106 ? 5.053 -7.314 -5.626 1.00 94.75 106 TYR A CA 1
ATOM 855 C C . TYR A 1 106 ? 3.543 -7.516 -5.835 1.00 94.75 106 TYR A C 1
ATOM 857 O O . TYR A 1 106 ? 2.806 -7.677 -4.863 1.00 94.75 106 TYR A O 1
ATOM 865 N N . ARG A 1 107 ? 3.070 -7.633 -7.088 1.00 93.50 107 ARG A N 1
ATOM 866 C CA . ARG A 1 107 ? 1.656 -7.924 -7.397 1.00 93.50 107 ARG A CA 1
ATOM 867 C C . ARG A 1 107 ? 1.177 -9.219 -6.737 1.00 93.50 107 ARG A C 1
ATOM 869 O O . ARG A 1 107 ? 0.054 -9.277 -6.237 1.00 93.50 107 ARG A O 1
ATOM 876 N N . ARG A 1 108 ? 2.014 -10.261 -6.728 1.00 95.06 108 ARG A N 1
ATOM 877 C CA . ARG A 1 108 ? 1.696 -11.548 -6.095 1.00 95.06 108 ARG A CA 1
ATOM 878 C C . ARG A 1 108 ? 1.544 -11.404 -4.581 1.00 95.06 108 ARG A C 1
ATOM 880 O O . ARG A 1 108 ? 0.586 -11.940 -4.025 1.00 95.06 108 ARG A O 1
ATOM 887 N N . PHE A 1 109 ? 2.458 -10.695 -3.921 1.00 94.44 109 PHE A N 1
ATOM 888 C CA . PHE A 1 109 ? 2.369 -10.460 -2.479 1.00 94.44 109 PHE A CA 1
ATOM 889 C C . PHE A 1 109 ? 1.197 -9.555 -2.110 1.00 94.44 109 PHE A C 1
ATOM 891 O O . PHE A 1 109 ? 0.498 -9.858 -1.147 1.00 94.44 109 PHE A O 1
ATOM 898 N N . LYS A 1 110 ? 0.910 -8.529 -2.916 1.00 90.81 110 LYS A N 1
ATOM 899 C CA . LYS A 1 110 ? -0.263 -7.671 -2.732 1.00 90.81 110 LYS A CA 1
ATOM 900 C C . LYS A 1 110 ? -1.567 -8.474 -2.776 1.00 90.81 110 LYS A C 1
A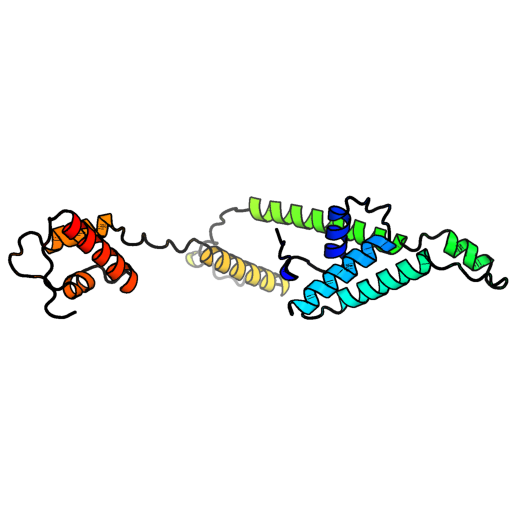TOM 902 O O . LYS A 1 110 ? -2.367 -8.385 -1.852 1.00 90.81 110 LYS A O 1
ATOM 907 N N . ALA A 1 111 ? -1.728 -9.356 -3.764 1.00 92.25 111 ALA A N 1
ATOM 908 C CA . ALA A 1 111 ? -2.892 -10.244 -3.845 1.00 92.25 111 ALA A CA 1
ATOM 909 C C . ALA A 1 111 ? -2.975 -11.237 -2.666 1.00 92.25 111 ALA A C 1
ATOM 911 O O . ALA A 1 111 ? -4.059 -11.551 -2.172 1.00 92.25 111 ALA A O 1
ATOM 912 N N . ALA A 1 112 ? -1.833 -11.745 -2.190 1.00 94.56 112 ALA A N 1
ATOM 913 C CA . ALA A 1 112 ? -1.797 -12.608 -1.011 1.00 94.56 112 ALA A CA 1
ATOM 914 C C . ALA A 1 112 ? -2.207 -11.851 0.265 1.00 94.56 112 ALA A C 1
ATOM 916 O O . ALA A 1 112 ? -2.976 -12.386 1.063 1.00 94.56 112 ALA A O 1
ATOM 917 N N . ALA A 1 113 ? -1.737 -10.613 0.433 1.00 91.94 113 ALA A N 1
ATOM 918 C CA . ALA A 1 113 ? -2.099 -9.742 1.546 1.00 91.94 113 ALA A CA 1
ATOM 919 C C . ALA A 1 113 ? -3.597 -9.404 1.535 1.00 91.94 113 ALA A C 1
ATOM 921 O O . ALA A 1 113 ? -4.248 -9.510 2.571 1.00 91.94 113 ALA A O 1
ATOM 922 N N . GLU A 1 114 ? -4.171 -9.100 0.368 1.00 90.38 114 GLU A N 1
ATOM 923 C CA . GLU A 1 114 ? -5.616 -8.883 0.208 1.00 90.38 114 GLU A CA 1
ATOM 924 C C . GLU A 1 114 ? -6.420 -10.114 0.650 1.00 90.38 114 GLU A C 1
ATOM 926 O O . GLU A 1 114 ? -7.335 -9.998 1.465 1.00 90.38 114 GLU A O 1
ATOM 931 N N . ARG A 1 115 ? -6.012 -11.317 0.228 1.00 90.62 115 ARG A N 1
ATOM 932 C CA . ARG A 1 115 ? -6.663 -12.570 0.641 1.00 90.62 115 ARG A CA 1
ATOM 933 C C . ARG A 1 115 ? -6.522 -12.863 2.138 1.00 90.62 115 ARG A C 1
ATOM 935 O O . ARG A 1 115 ? -7.403 -13.480 2.739 1.00 90.62 115 ARG A O 1
ATOM 942 N N . LEU A 1 116 ? -5.409 -12.468 2.756 1.00 91.31 116 LEU A N 1
ATOM 943 C CA . LEU A 1 116 ? -5.241 -12.558 4.208 1.00 91.31 116 LEU A CA 1
ATOM 944 C C . LEU A 1 116 ? -6.151 -11.563 4.932 1.00 91.31 116 LEU A C 1
ATOM 946 O O . LEU A 1 116 ? -6.775 -11.943 5.919 1.00 91.31 116 LEU A O 1
ATOM 950 N N . ARG A 1 117 ? -6.298 -10.345 4.403 1.00 87.19 117 ARG A N 1
ATOM 951 C CA . ARG A 1 117 ? -7.209 -9.329 4.940 1.00 87.19 117 ARG A CA 1
ATOM 952 C C . ARG A 1 117 ? -8.673 -9.760 4.849 1.00 87.19 117 ARG A C 1
ATOM 954 O O . ARG A 1 117 ? -9.436 -9.568 5.788 1.00 87.19 117 ARG A O 1
ATOM 961 N N . GLU A 1 118 ? -9.067 -10.414 3.759 1.00 88.44 118 GLU A N 1
ATOM 962 C CA . GLU A 1 118 ? -10.395 -11.032 3.639 1.00 88.44 118 GLU A CA 1
ATOM 963 C C . GLU A 1 118 ? -10.637 -12.089 4.724 1.00 88.44 118 GLU A C 1
ATOM 965 O O . GLU A 1 118 ? -11.713 -12.133 5.318 1.00 88.44 118 GLU A O 1
ATOM 970 N N . ARG A 1 119 ? -9.634 -12.926 5.019 1.00 85.75 119 ARG A N 1
ATOM 971 C CA . ARG A 1 119 ? -9.721 -13.935 6.087 1.00 85.75 119 ARG A CA 1
ATOM 972 C C . ARG A 1 119 ? -9.774 -13.318 7.477 1.00 85.75 119 ARG A C 1
ATOM 974 O O . ARG A 1 119 ? -10.506 -13.829 8.317 1.00 85.75 119 ARG A O 1
ATOM 981 N N . GLU A 1 120 ? -9.012 -12.257 7.715 1.00 82.00 120 GLU A N 1
ATOM 982 C CA . GLU A 1 120 ? -9.068 -11.492 8.961 1.00 82.00 120 GLU A CA 1
ATOM 983 C C . GLU A 1 120 ? -10.481 -10.938 9.189 1.00 82.00 120 GLU A C 1
ATOM 985 O O . GLU A 1 120 ? -11.066 -11.173 10.244 1.00 82.00 120 GLU A O 1
ATOM 990 N N . ASN A 1 121 ? -11.077 -10.320 8.165 1.00 79.00 121 ASN A N 1
ATOM 991 C CA . ASN A 1 121 ? -12.433 -9.773 8.236 1.00 79.00 121 ASN A CA 1
ATOM 992 C C . ASN A 1 121 ? -13.516 -10.856 8.381 1.00 79.00 121 ASN A C 1
ATOM 994 O O . ASN A 1 121 ? -14.480 -10.676 9.123 1.00 79.00 121 ASN A O 1
ATOM 998 N N . ALA A 1 122 ? -13.369 -11.991 7.691 1.00 76.06 122 ALA A N 1
ATOM 999 C CA . ALA A 1 122 ? -14.285 -13.128 7.814 1.00 76.06 122 ALA A CA 1
ATOM 1000 C C . ALA A 1 122 ? -14.148 -13.857 9.166 1.00 76.06 122 ALA A C 1
ATOM 1002 O O . ALA A 1 122 ? -15.066 -14.550 9.600 1.00 76.06 122 ALA A O 1
ATOM 1003 N N . GLY A 1 123 ? -13.003 -13.699 9.834 1.00 59.94 123 GLY A N 1
ATOM 1004 C CA . GLY A 1 123 ? -12.640 -14.328 11.098 1.00 59.94 123 GLY A CA 1
ATOM 1005 C C . GLY A 1 123 ? -13.136 -13.597 12.343 1.00 59.94 123 GLY A C 1
ATOM 1006 O O . GLY A 1 123 ? -12.508 -13.746 13.391 1.00 59.94 123 GLY A O 1
ATOM 1007 N N . ALA A 1 124 ? -14.243 -12.847 12.268 1.00 61.00 124 ALA A N 1
ATOM 1008 C CA . ALA A 1 124 ? -14.929 -12.265 13.427 1.00 61.00 124 ALA A CA 1
ATOM 1009 C C . ALA A 1 124 ? -15.569 -13.359 14.313 1.00 61.00 124 ALA A C 1
ATOM 1011 O O . ALA A 1 124 ? -16.777 -13.418 14.533 1.00 61.00 124 ALA A O 1
ATOM 1012 N N . LEU A 1 125 ? -14.745 -14.279 14.809 1.00 64.50 125 LEU A N 1
ATOM 1013 C CA . LEU A 1 125 ? -15.094 -15.242 15.833 1.00 64.50 125 LEU A CA 1
ATOM 1014 C C . LEU A 1 125 ? -15.063 -14.501 17.163 1.00 64.50 125 LEU A C 1
ATOM 1016 O O . LEU A 1 125 ? -14.002 -14.178 17.699 1.00 64.50 125 LEU A O 1
ATOM 1020 N N . TYR A 1 126 ? -16.243 -14.226 17.704 1.00 66.31 126 TYR A N 1
ATOM 1021 C CA . TYR A 1 126 ? -16.371 -13.690 19.049 1.00 66.31 126 TYR A CA 1
ATOM 1022 C C . TYR A 1 126 ? -15.886 -14.739 20.052 1.00 66.31 126 TYR A C 1
ATOM 1024 O O . TYR A 1 126 ? -16.576 -15.711 20.356 1.00 66.31 126 TYR A O 1
ATOM 1032 N N . THR A 1 127 ? -14.668 -14.566 20.559 1.00 71.56 127 THR A N 1
ATOM 1033 C CA . THR A 1 127 ? -14.128 -15.423 21.618 1.00 71.56 127 THR A CA 1
ATOM 1034 C C . THR A 1 127 ? -14.541 -14.892 22.983 1.00 71.56 127 THR A C 1
ATOM 1036 O O . THR A 1 127 ? -14.417 -13.694 23.244 1.00 71.56 127 THR A O 1
ATOM 1039 N N . ARG A 1 128 ? -14.956 -15.777 23.894 1.00 73.62 128 ARG A N 1
ATOM 1040 C CA . ARG A 1 128 ? -15.112 -15.423 25.310 1.00 73.62 128 ARG A CA 1
ATOM 1041 C C . ARG A 1 128 ? -13.725 -15.287 25.959 1.00 73.62 128 ARG A C 1
ATOM 1043 O O . ARG A 1 128 ? -12.845 -16.092 25.641 1.00 73.62 128 ARG A O 1
ATOM 1050 N N . PRO A 1 129 ? -13.504 -14.327 26.876 1.00 72.38 129 PRO A N 1
ATOM 1051 C CA . PRO A 1 129 ? -12.299 -14.331 27.698 1.00 72.38 129 PRO A CA 1
ATOM 1052 C C . PRO A 1 129 ? -12.164 -15.659 28.470 1.00 72.38 129 PRO A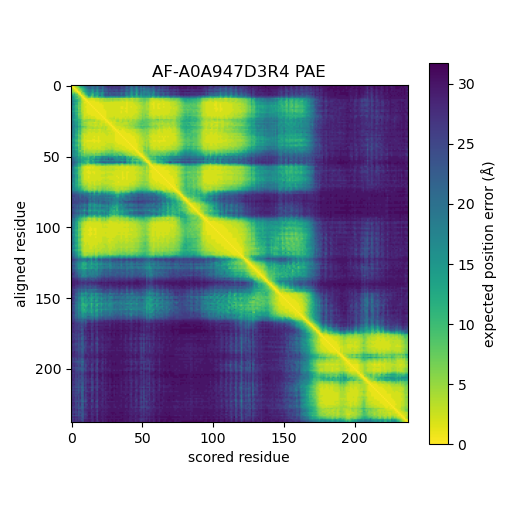 C 1
ATOM 1054 O O . PRO A 1 129 ? -13.179 -16.299 28.779 1.00 72.38 129 PRO A O 1
ATOM 1057 N N . PRO A 1 130 ? -10.925 -16.097 28.766 1.00 78.12 130 PRO A N 1
ATOM 1058 C CA . PRO A 1 130 ? -10.709 -17.234 29.652 1.00 78.12 130 PRO A CA 1
ATOM 1059 C C . PRO A 1 130 ? -11.395 -16.966 30.995 1.00 78.12 130 PRO A C 1
ATOM 1061 O O . PRO A 1 130 ? -11.383 -15.839 31.488 1.00 78.12 130 PRO A O 1
ATOM 1064 N N . ALA A 1 131 ? -12.041 -17.994 31.545 1.00 80.75 131 ALA A N 1
ATOM 1065 C CA . ALA A 1 131 ? -12.660 -17.898 32.860 1.00 80.75 131 ALA A CA 1
ATOM 1066 C C . ALA A 1 131 ? -11.574 -17.795 33.936 1.00 80.75 131 ALA A C 1
ATOM 1068 O O . ALA A 1 131 ? -10.492 -18.362 33.774 1.00 80.75 131 ALA A O 1
ATOM 1069 N N . ASP A 1 132 ? -11.881 -17.100 35.027 1.00 80.50 132 ASP A N 1
ATOM 1070 C CA . ASP A 1 132 ? -11.024 -17.110 36.204 1.00 80.50 132 ASP A CA 1
ATOM 1071 C C . ASP A 1 132 ? -11.071 -18.500 36.853 1.00 80.50 132 ASP A C 1
ATOM 1073 O O . ASP A 1 132 ? -12.130 -18.976 37.270 1.00 80.50 132 ASP A O 1
ATOM 1077 N N . LEU A 1 133 ? -9.920 -19.170 36.871 1.00 79.50 133 LEU A N 1
ATOM 1078 C CA . LEU A 1 133 ? -9.747 -20.496 37.458 1.00 79.50 133 LEU A CA 1
ATOM 1079 C C . LEU A 1 133 ? -9.054 -20.440 38.823 1.00 79.50 133 LEU A C 1
ATOM 1081 O O . LEU A 1 133 ? -8.848 -21.499 39.412 1.00 79.50 133 LEU A O 1
ATOM 1085 N N . ALA A 1 134 ? -8.756 -19.249 39.359 1.00 76.50 134 ALA A N 1
ATOM 1086 C CA . ALA A 1 134 ? -8.156 -19.088 40.684 1.00 76.50 134 ALA A CA 1
ATOM 1087 C C . ALA A 1 134 ? -8.896 -19.855 41.806 1.00 76.50 134 ALA A C 1
ATOM 1089 O O . ALA A 1 134 ? -8.224 -20.434 42.658 1.00 76.50 134 ALA A O 1
ATOM 1090 N N . PRO A 1 135 ? -10.245 -19.976 41.810 1.00 78.31 135 PRO A N 1
ATOM 1091 C CA . PRO A 1 135 ? -10.956 -20.777 42.816 1.00 78.31 135 PRO A CA 1
ATOM 1092 C C . PRO A 1 135 ? -10.688 -22.291 42.758 1.00 78.31 135 PRO A C 1
ATOM 1094 O O . PRO A 1 135 ? -11.024 -23.008 43.698 1.00 78.31 135 PRO A O 1
ATOM 1097 N N . TYR A 1 136 ? -10.130 -22.787 41.652 1.00 74.50 136 TYR A N 1
ATOM 1098 C CA . TYR A 1 136 ? -9.820 -24.201 41.421 1.00 74.50 136 TYR A CA 1
ATOM 1099 C C . TYR A 1 136 ? -8.315 -24.480 41.447 1.00 74.50 136 TYR A C 1
ATOM 1101 O O . TYR A 1 136 ? -7.900 -25.606 41.154 1.00 74.50 136 TYR A O 1
ATOM 1109 N N . ASP A 1 137 ? -7.512 -23.467 41.774 1.00 70.31 137 ASP A N 1
ATOM 1110 C CA . ASP A 1 137 ? -6.065 -23.579 41.801 1.00 70.31 137 ASP A CA 1
ATOM 1111 C C . ASP A 1 137 ? -5.643 -24.520 42.936 1.00 70.31 137 ASP A C 1
ATOM 1113 O O . ASP A 1 137 ? -6.035 -24.364 44.097 1.00 70.31 137 ASP A O 1
ATOM 1117 N N . ARG A 1 138 ? -4.889 -25.563 42.587 1.00 69.38 138 ARG A N 1
ATOM 1118 C CA . ARG A 1 138 ? -4.332 -26.498 43.567 1.00 69.38 138 ARG A CA 1
ATOM 1119 C C . ARG A 1 138 ? -2.908 -26.045 43.850 1.00 69.38 138 ARG A C 1
ATOM 1121 O O . ARG A 1 138 ? -2.163 -25.872 42.892 1.00 69.38 138 ARG A O 1
ATOM 1128 N N . PRO A 1 139 ? -2.493 -25.914 45.121 1.00 57.56 139 PRO A N 1
ATOM 1129 C CA . PRO A 1 139 ? -1.128 -25.525 45.433 1.00 57.56 139 PRO A CA 1
ATOM 1130 C C . PRO A 1 139 ? -0.161 -26.574 44.875 1.00 57.56 139 PRO A C 1
ATOM 1132 O O . PRO A 1 139 ? -0.097 -27.709 45.347 1.00 57.56 139 PRO A O 1
ATOM 1135 N N . GLY A 1 140 ? 0.554 -26.182 43.829 1.00 62.12 140 GLY A N 1
ATOM 1136 C CA . GLY A 1 140 ? 1.581 -26.956 43.161 1.00 62.12 140 GLY A CA 1
ATOM 1137 C C . GLY A 1 140 ? 2.397 -26.013 42.292 1.00 62.12 140 GLY A C 1
ATOM 1138 O O . GLY A 1 140 ? 1.845 -25.303 41.456 1.00 62.12 140 GLY A O 1
ATOM 1139 N N . GLU A 1 141 ? 3.708 -25.982 42.509 1.00 59.09 141 GLU A N 1
ATOM 1140 C CA . GLU A 1 141 ? 4.640 -25.259 41.649 1.00 59.09 141 GLU A CA 1
ATOM 1141 C C . GLU A 1 141 ? 4.677 -25.965 40.290 1.00 59.09 141 GLU A C 1
ATOM 1143 O O . GLU A 1 141 ? 5.431 -26.911 40.076 1.00 59.09 141 GLU A O 1
ATOM 1148 N N . LEU A 1 142 ? 3.808 -25.548 39.371 1.00 60.25 142 LEU A N 1
ATOM 1149 C CA . LEU A 1 142 ? 3.977 -25.874 37.964 1.00 60.25 142 LEU A CA 1
ATOM 1150 C C . LEU A 1 142 ? 5.127 -25.001 37.452 1.00 60.25 142 LEU A C 1
ATOM 1152 O O . LEU A 1 142 ? 4.973 -23.777 37.423 1.00 60.25 142 LEU A O 1
ATOM 1156 N N . PRO A 1 143 ? 6.280 -25.576 37.064 1.00 65.31 143 PRO A N 1
ATOM 1157 C CA . PRO A 1 143 ? 7.312 -24.797 36.410 1.00 65.31 143 PRO A CA 1
ATOM 1158 C C . PRO A 1 143 ? 6.723 -24.250 35.111 1.00 65.31 143 PRO A C 1
ATOM 1160 O O . PRO A 1 143 ? 6.375 -24.986 34.188 1.00 65.31 143 PRO A O 1
ATOM 1163 N N . LEU A 1 144 ? 6.558 -22.934 35.080 1.00 66.56 144 LEU A N 1
ATOM 1164 C CA . LEU A 1 144 ? 6.146 -22.190 33.906 1.00 66.56 144 LEU A CA 1
ATOM 1165 C C . LEU A 1 144 ? 7.338 -22.163 32.945 1.00 66.56 144 LEU A C 1
ATOM 1167 O O . LEU A 1 144 ? 8.194 -21.286 33.029 1.00 66.56 144 LEU A O 1
ATOM 1171 N N . ASP A 1 145 ? 7.396 -23.139 32.040 1.00 69.81 145 ASP A N 1
ATOM 1172 C CA . ASP A 1 145 ? 8.322 -23.119 30.905 1.00 69.81 145 ASP A CA 1
ATOM 1173 C C . ASP A 1 145 ? 7.813 -22.111 29.866 1.00 69.81 145 ASP A C 1
ATOM 1175 O O . ASP A 1 145 ? 7.110 -22.438 28.906 1.00 69.81 145 ASP A O 1
ATOM 1179 N N . VAL A 1 146 ? 8.054 -20.829 30.147 1.00 76.69 146 VAL A N 1
ATOM 1180 C CA . VAL A 1 146 ? 7.542 -19.713 29.352 1.00 76.69 146 VAL A CA 1
ATOM 1181 C C . VAL A 1 146 ? 8.707 -19.039 28.651 1.00 76.69 146 VAL A C 1
ATOM 1183 O O . VAL A 1 146 ? 9.601 -18.470 29.274 1.00 76.69 146 VAL A O 1
ATOM 1186 N N . SER A 1 147 ? 8.672 -19.062 27.323 1.00 84.56 147 SER A N 1
ATOM 1187 C CA . SER A 1 147 ? 9.612 -18.310 26.497 1.00 84.56 147 SER A CA 1
ATOM 1188 C C . SER A 1 147 ? 9.228 -16.828 26.418 1.00 84.56 147 SER A C 1
ATOM 1190 O O . SER A 1 147 ? 8.059 -16.456 26.541 1.00 84.56 147 SER A O 1
ATOM 1192 N N . ILE A 1 148 ? 10.200 -15.965 26.112 1.00 84.88 148 ILE A N 1
ATOM 1193 C CA . ILE A 1 148 ? 9.948 -14.538 25.827 1.00 84.88 148 ILE A CA 1
ATOM 1194 C C . ILE A 1 148 ? 8.901 -14.382 24.711 1.00 84.88 148 ILE A C 1
ATOM 1196 O O . ILE A 1 148 ? 8.043 -13.505 24.780 1.00 84.88 148 ILE A O 1
ATOM 1200 N N . LEU A 1 149 ? 8.916 -15.274 23.715 1.00 86.94 149 LEU A N 1
ATOM 1201 C CA . LEU A 1 149 ? 7.935 -15.284 22.632 1.00 86.94 149 LEU A CA 1
ATOM 1202 C C . LEU A 1 149 ? 6.505 -15.498 23.153 1.00 86.94 149 LEU A C 1
ATOM 1204 O O . LEU A 1 149 ? 5.584 -14.823 22.700 1.00 86.94 149 LEU A O 1
ATOM 1208 N N . ALA A 1 150 ? 6.317 -16.386 24.132 1.00 85.44 150 ALA A N 1
ATOM 1209 C CA . ALA A 1 150 ? 5.011 -16.616 24.743 1.00 85.44 150 ALA A CA 1
ATOM 1210 C C . ALA A 1 150 ? 4.497 -15.366 25.479 1.00 85.44 150 ALA A C 1
ATOM 1212 O O . ALA A 1 150 ? 3.315 -15.037 25.369 1.00 85.44 150 ALA A O 1
ATOM 1213 N N . LEU A 1 151 ? 5.384 -14.618 26.146 1.00 86.19 151 LEU A N 1
ATOM 1214 C CA . LEU A 1 151 ? 5.022 -13.351 26.786 1.00 86.19 151 LEU A CA 1
ATOM 1215 C C . LEU A 1 151 ? 4.633 -12.278 25.754 1.00 86.19 151 LEU A C 1
ATOM 1217 O O . LEU A 1 151 ? 3.644 -11.571 25.947 1.00 86.19 151 LEU A O 1
ATOM 1221 N N . VAL A 1 152 ? 5.355 -12.194 24.630 1.00 90.69 152 VAL A N 1
ATOM 1222 C CA . VAL A 1 152 ? 5.023 -11.278 23.522 1.00 90.69 152 VAL A CA 1
ATOM 1223 C C . VAL A 1 152 ? 3.659 -11.617 22.918 1.00 90.69 152 VAL A C 1
ATOM 1225 O O . VAL A 1 152 ? 2.842 -10.718 22.721 1.00 90.69 152 VAL A O 1
ATOM 1228 N N . ILE A 1 153 ? 3.370 -12.900 22.678 1.00 88.75 153 ILE A N 1
ATOM 1229 C CA . ILE A 1 153 ? 2.067 -13.348 22.160 1.00 88.75 153 ILE A CA 1
ATOM 1230 C C . ILE A 1 153 ? 0.946 -13.020 23.156 1.00 88.75 153 ILE A C 1
ATOM 1232 O O . ILE A 1 153 ? -0.109 -12.520 22.753 1.00 88.75 153 ILE A O 1
ATOM 1236 N N . ALA A 1 154 ? 1.165 -13.257 24.453 1.00 85.88 154 ALA A N 1
ATOM 1237 C CA . ALA A 1 154 ? 0.195 -12.928 25.496 1.00 85.88 154 ALA A CA 1
ATOM 1238 C C . ALA A 1 154 ? -0.099 -11.420 25.538 1.00 85.88 154 ALA A C 1
ATOM 1240 O O . ALA A 1 154 ? -1.263 -11.015 25.568 1.00 85.88 154 ALA A O 1
ATOM 1241 N N . TYR A 1 155 ? 0.942 -10.589 25.449 1.00 88.38 155 TYR A N 1
ATOM 1242 C CA . TYR A 1 155 ? 0.814 -9.134 25.406 1.00 88.38 155 TYR A CA 1
ATOM 1243 C C . TYR A 1 155 ? 0.066 -8.647 24.156 1.00 88.38 155 TYR A C 1
ATOM 1245 O O . TYR A 1 155 ? -0.896 -7.887 24.270 1.00 88.38 155 TYR A O 1
ATOM 1253 N N . GLN A 1 156 ? 0.434 -9.137 22.967 1.00 88.88 156 GLN A N 1
ATOM 1254 C CA . GLN A 1 156 ? -0.262 -8.807 21.717 1.00 88.88 156 GLN A CA 1
ATOM 1255 C C . GLN A 1 156 ? -1.738 -9.223 21.761 1.00 88.88 156 GLN A C 1
ATOM 1257 O O . GLN A 1 156 ? -2.609 -8.479 21.311 1.00 88.88 156 GLN A O 1
ATOM 1262 N N . THR A 1 157 ? -2.040 -10.382 22.353 1.00 85.06 157 THR A N 1
ATOM 1263 C CA . THR A 1 157 ? -3.418 -10.857 22.540 1.00 85.06 157 THR A CA 1
ATOM 1264 C C . THR A 1 157 ? -4.205 -9.938 23.478 1.00 85.06 157 THR A C 1
ATOM 1266 O O . THR A 1 157 ? -5.368 -9.634 23.206 1.00 85.06 157 THR A O 1
ATOM 1269 N N . ALA A 1 158 ? -3.586 -9.462 24.563 1.00 85.44 158 ALA A N 1
ATOM 1270 C CA . ALA A 1 158 ? -4.211 -8.530 25.498 1.00 85.44 158 ALA A CA 1
ATOM 1271 C C . ALA A 1 158 ? -4.511 -7.165 24.850 1.00 85.44 158 ALA A C 1
ATOM 1273 O O . ALA A 1 158 ? -5.619 -6.650 25.016 1.00 85.44 158 ALA A O 1
ATOM 1274 N N . ILE A 1 159 ? -3.574 -6.616 24.063 1.00 86.06 159 ILE A N 1
ATOM 1275 C CA . ILE A 1 159 ? -3.786 -5.366 23.313 1.00 86.06 159 ILE A CA 1
ATOM 1276 C C . ILE A 1 159 ? -4.925 -5.518 22.307 1.00 86.06 159 ILE A C 1
ATOM 1278 O O . ILE A 1 159 ? -5.880 -4.746 22.367 1.00 86.06 159 ILE A O 1
ATOM 1282 N N . ARG A 1 160 ? -4.879 -6.541 21.441 1.00 80.19 160 ARG A N 1
ATOM 1283 C CA . ARG A 1 160 ? -5.911 -6.757 20.411 1.00 80.19 160 ARG A CA 1
ATOM 1284 C C . ARG A 1 160 ? -7.308 -6.883 21.014 1.00 80.19 160 ARG A C 1
ATOM 1286 O O . ARG A 1 160 ? -8.269 -6.354 20.467 1.00 80.19 160 ARG A O 1
ATOM 1293 N N . ARG A 1 161 ? -7.435 -7.548 22.168 1.00 73.38 161 ARG A N 1
ATOM 1294 C CA . ARG A 1 161 ? -8.708 -7.639 22.903 1.00 73.38 161 ARG A CA 1
ATOM 1295 C C . ARG A 1 161 ? -9.185 -6.285 23.416 1.00 73.38 161 ARG A C 1
ATOM 1297 O O . ARG A 1 161 ? -10.376 -6.004 23.332 1.00 73.38 161 ARG A O 1
ATOM 1304 N N . ARG A 1 162 ? -8.281 -5.456 23.947 1.00 75.12 162 ARG A N 1
ATOM 1305 C CA . ARG A 1 162 ? -8.616 -4.106 24.418 1.00 75.12 162 ARG A CA 1
ATOM 1306 C C . ARG A 1 162 ? -9.069 -3.214 23.265 1.00 75.12 162 ARG A C 1
ATOM 1308 O O . ARG A 1 162 ? -10.059 -2.509 23.416 1.00 75.12 162 ARG A O 1
ATOM 1315 N N . GLU A 1 163 ? -8.383 -3.265 22.129 1.00 72.19 163 GLU A N 1
ATOM 1316 C CA . GLU A 1 163 ? -8.755 -2.518 20.921 1.00 72.19 163 GLU A CA 1
ATOM 1317 C C . GLU A 1 163 ? -10.100 -2.997 20.358 1.00 72.19 163 GLU A C 1
ATOM 1319 O O . GLU A 1 163 ? -10.978 -2.181 20.087 1.00 72.19 163 GLU A O 1
ATOM 1324 N N . ALA A 1 164 ? -10.328 -4.313 20.287 1.00 65.00 164 ALA A N 1
ATOM 1325 C CA . ALA A 1 164 ? -11.619 -4.876 19.889 1.00 65.00 164 ALA A CA 1
ATOM 1326 C C . ALA A 1 164 ? -12.759 -4.458 20.838 1.00 65.00 164 ALA A C 1
ATOM 1328 O O . ALA A 1 164 ? -13.845 -4.114 20.379 1.00 65.00 164 ALA A O 1
ATOM 1329 N N . ALA A 1 165 ? -12.510 -4.423 22.153 1.00 59.84 165 ALA A N 1
ATOM 1330 C CA . ALA A 1 165 ? -13.469 -3.931 23.142 1.00 59.84 165 ALA A CA 1
ATOM 1331 C C . ALA A 1 165 ? -13.720 -2.416 23.022 1.00 59.84 165 ALA A C 1
ATOM 1333 O O . ALA A 1 165 ? -14.847 -1.973 23.211 1.00 59.84 165 ALA A O 1
ATOM 1334 N N . ALA A 1 166 ? -12.701 -1.629 22.664 1.00 56.31 166 ALA A N 1
ATOM 1335 C CA . ALA A 1 166 ? -12.833 -0.195 22.401 1.00 56.31 166 ALA A CA 1
ATOM 1336 C C . ALA A 1 166 ? -13.581 0.110 21.088 1.00 56.31 166 ALA A C 1
ATOM 1338 O O . ALA A 1 166 ? -14.130 1.198 20.936 1.00 56.31 166 ALA A O 1
ATOM 1339 N N . THR A 1 167 ? -13.621 -0.852 20.158 1.00 49.28 167 THR A N 1
ATOM 1340 C CA . THR A 1 167 ? -14.343 -0.756 18.876 1.00 49.28 167 THR A CA 1
ATOM 1341 C C . THR A 1 167 ? -15.802 -1.215 18.991 1.00 49.28 167 THR A C 1
ATOM 1343 O O . THR A 1 167 ? -16.580 -1.036 18.053 1.00 49.28 167 THR A O 1
ATOM 1346 N N . VAL A 1 168 ? -16.217 -1.779 20.136 1.00 47.78 168 VAL A N 1
ATOM 1347 C CA . VAL A 1 168 ? -17.643 -1.955 20.430 1.00 47.78 168 VAL A CA 1
ATOM 1348 C C . VAL A 1 168 ? -18.246 -0.564 20.443 1.00 47.78 168 VAL A C 1
ATOM 1350 O O . VAL A 1 168 ? -17.873 0.258 21.278 1.00 47.78 168 VAL A O 1
ATOM 1353 N N . ALA A 1 169 ? -19.108 -0.322 19.452 1.00 42.66 169 ALA A N 1
ATOM 1354 C CA . ALA A 1 169 ? -19.786 0.928 19.189 1.00 42.66 169 ALA A CA 1
ATOM 1355 C C . ALA A 1 169 ? -19.988 1.710 20.483 1.00 42.66 169 ALA A C 1
ATOM 1357 O O . ALA A 1 169 ? -20.673 1.241 21.397 1.00 42.66 169 ALA A O 1
ATOM 1358 N N . VAL A 1 170 ? -19.418 2.916 20.539 1.00 42.06 170 VAL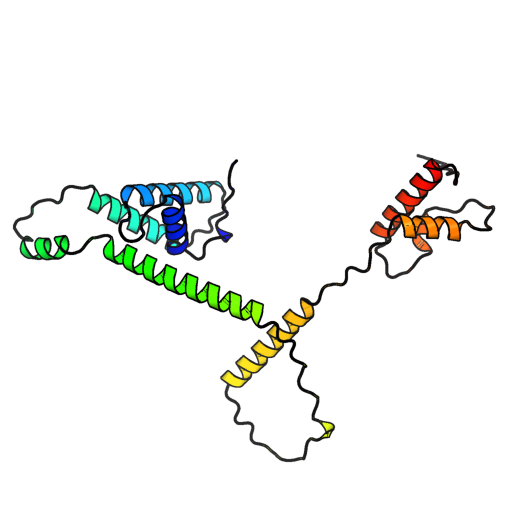 A N 1
ATOM 1359 C CA . VAL A 1 170 ? -20.035 3.975 21.324 1.00 42.06 170 VAL A CA 1
ATOM 1360 C C . VAL A 1 170 ? -21.478 3.963 20.850 1.00 42.06 170 VAL A C 1
ATOM 1362 O O . VAL A 1 170 ? -21.775 4.401 19.739 1.00 42.06 170 VAL A O 1
ATOM 1365 N N . VAL A 1 171 ? -22.357 3.345 21.636 1.00 42.59 171 VAL A N 1
ATOM 1366 C CA . VAL A 1 171 ? -23.786 3.546 21.512 1.00 42.59 171 VAL A CA 1
ATOM 1367 C C . VAL A 1 171 ? -23.897 5.032 21.763 1.00 42.59 171 VAL A C 1
ATOM 1369 O O . VAL A 1 171 ? -23.836 5.486 22.905 1.00 42.59 171 VAL A O 1
ATOM 1372 N N . VAL A 1 172 ? -23.906 5.807 20.679 1.00 48.00 172 VAL A N 1
ATOM 1373 C CA . VAL A 1 172 ? -24.318 7.194 20.723 1.00 48.00 172 VAL A CA 1
ATOM 1374 C C . VAL A 1 172 ? -25.733 7.069 21.245 1.00 48.00 172 VAL A C 1
ATOM 1376 O O . VAL A 1 172 ? -26.621 6.636 20.512 1.00 48.00 172 VAL A O 1
ATOM 1379 N N . ARG A 1 173 ? -25.895 7.288 22.557 1.00 49.16 173 ARG A N 1
ATOM 1380 C CA . ARG A 1 173 ? -27.203 7.339 23.200 1.00 49.16 173 ARG A CA 1
ATOM 1381 C C . ARG A 1 173 ? -28.061 8.200 22.292 1.00 49.16 173 ARG A C 1
ATOM 1383 O O . ARG A 1 173 ? -27.591 9.257 21.861 1.00 49.16 173 ARG A O 1
ATOM 1390 N N . GLU A 1 174 ? -29.226 7.679 21.919 1.00 50.03 174 GLU A N 1
ATOM 1391 C CA . GLU A 1 174 ? -30.136 8.349 20.999 1.00 50.03 174 GLU A CA 1
ATOM 1392 C C . GLU A 1 174 ? -30.202 9.828 21.375 1.00 50.03 174 GLU A C 1
ATOM 1394 O O . GLU A 1 174 ? -30.553 10.185 22.501 1.00 50.03 174 GLU A O 1
ATOM 1399 N N . ARG A 1 175 ? -29.751 10.683 20.451 1.00 60.12 175 ARG A N 1
ATOM 1400 C CA . ARG A 1 175 ? -29.850 12.132 20.610 1.00 60.12 175 ARG A CA 1
ATOM 1401 C C . ARG A 1 175 ? -31.321 12.435 20.867 1.00 60.12 175 ARG A C 1
ATOM 1403 O O . ARG A 1 175 ? -32.165 11.887 20.159 1.00 60.12 175 ARG A O 1
ATOM 1410 N N . LEU A 1 176 ? -31.620 13.282 21.853 1.00 66.94 176 LEU A N 1
ATOM 1411 C CA . LEU A 1 176 ? -32.986 13.725 22.130 1.00 66.94 176 LEU A CA 1
ATOM 1412 C C . LEU A 1 176 ? -33.634 14.177 20.813 1.00 66.94 176 LEU A C 1
ATOM 1414 O O . LEU A 1 176 ? -33.210 15.169 20.216 1.00 66.94 176 LEU A O 1
ATOM 1418 N N . THR A 1 177 ? -34.617 13.419 20.328 1.00 76.56 177 THR A N 1
ATOM 1419 C CA . THR A 1 177 ? -35.311 13.752 19.083 1.00 76.56 177 THR A CA 1
ATOM 1420 C C . THR A 1 177 ? -36.155 15.004 19.291 1.00 76.56 177 THR A C 1
ATOM 1422 O O . THR A 1 177 ? -36.552 15.329 20.416 1.00 76.56 177 THR A O 1
ATOM 1425 N N . VAL A 1 178 ? -36.442 15.729 18.209 1.00 77.06 178 VAL A N 1
ATOM 1426 C CA . VAL A 1 178 ? -37.284 16.934 18.284 1.00 77.06 178 VAL A CA 1
ATOM 1427 C C . VAL A 1 178 ? -38.683 16.563 18.791 1.00 77.06 178 VAL A C 1
ATOM 1429 O O . VAL A 1 178 ? -39.269 17.290 19.590 1.00 77.06 178 VAL A O 1
ATOM 1432 N N . GLU A 1 179 ? -39.174 15.378 18.432 1.00 79.44 179 GLU A N 1
ATOM 1433 C CA . GLU A 1 179 ? -40.439 14.816 18.897 1.00 79.44 179 GLU A CA 1
ATOM 1434 C C . GLU A 1 179 ? -40.428 14.555 20.412 1.00 79.44 179 GLU A C 1
ATOM 1436 O O . GLU A 1 179 ? -41.347 14.976 21.119 1.00 79.44 179 GLU A O 1
ATOM 1441 N N . ALA A 1 180 ? -39.367 13.936 20.943 1.00 81.62 180 ALA A N 1
ATOM 1442 C CA . ALA A 1 180 ? -39.225 13.702 22.380 1.00 81.62 180 ALA A CA 1
ATOM 1443 C C . ALA A 1 180 ? -39.084 15.021 23.164 1.00 81.62 180 ALA A C 1
ATOM 1445 O O . ALA A 1 180 ? -39.676 15.181 24.237 1.00 81.62 180 ALA A O 1
ATOM 1446 N N . ALA A 1 181 ? -38.357 15.996 22.608 1.00 83.06 181 ALA A N 1
ATOM 1447 C CA . ALA A 1 181 ? -38.242 17.341 23.167 1.00 83.06 181 ALA A CA 1
ATOM 1448 C C . ALA A 1 181 ? -39.602 18.060 23.202 1.00 83.06 181 ALA A C 1
ATOM 1450 O O . ALA A 1 181 ? -39.942 18.699 24.199 1.00 83.06 181 ALA A O 1
ATOM 1451 N N . ARG A 1 182 ? -40.423 17.905 22.158 1.00 85.50 182 ARG A N 1
ATOM 1452 C CA . ARG A 1 182 ? -41.775 18.472 22.061 1.00 85.50 182 ARG A CA 1
ATOM 1453 C C . ARG A 1 182 ? -42.706 17.915 23.129 1.00 85.50 182 ARG A C 1
ATOM 1455 O O . ARG A 1 182 ? -43.403 18.682 23.795 1.00 85.50 182 ARG A O 1
ATOM 1462 N N . GLU A 1 183 ? -42.688 16.604 23.347 1.00 84.88 183 GLU A N 1
ATOM 1463 C CA . GLU A 1 183 ? -43.436 16.005 24.451 1.00 84.88 183 GLU A CA 1
ATOM 1464 C C . GLU A 1 183 ? -42.943 16.484 25.817 1.00 84.88 183 GLU A C 1
ATOM 1466 O O . GLU A 1 183 ? -43.753 16.747 26.706 1.00 84.88 183 GLU A O 1
ATOM 1471 N N . ALA A 1 184 ? -41.626 16.622 25.992 1.00 83.25 184 ALA A N 1
ATOM 1472 C CA . ALA A 1 184 ? -41.046 17.125 27.231 1.00 83.25 184 ALA A CA 1
ATOM 1473 C C . ALA A 1 184 ? -41.502 18.562 27.528 1.00 83.25 184 ALA A C 1
ATOM 1475 O O . ALA A 1 184 ? -41.876 18.849 28.664 1.00 83.25 184 ALA A O 1
ATOM 1476 N N . VAL A 1 185 ? -41.556 19.435 26.513 1.00 86.00 185 VAL A N 1
ATOM 1477 C CA . VAL A 1 185 ? -42.070 20.810 26.643 1.00 86.00 185 VAL A CA 1
ATOM 1478 C C . VAL A 1 185 ? -43.543 20.799 27.053 1.00 86.00 185 VAL A C 1
ATOM 1480 O O . VAL A 1 185 ? -43.923 21.467 28.012 1.00 86.00 185 VAL A O 1
ATOM 1483 N N . VAL A 1 186 ? -44.380 20.009 26.373 1.00 85.56 186 VAL A N 1
ATOM 1484 C CA . VAL A 1 186 ? -45.816 19.922 26.686 1.00 85.56 186 VAL A CA 1
ATOM 1485 C C . VAL A 1 186 ? -46.044 19.378 28.096 1.00 85.56 186 VAL A C 1
ATOM 1487 O O . VAL A 1 186 ? -46.865 19.929 28.823 1.00 85.56 186 VAL A O 1
ATOM 1490 N N . ARG A 1 187 ? -45.303 18.344 28.517 1.00 85.00 187 ARG A N 1
ATOM 1491 C CA . ARG A 1 187 ? -45.379 17.799 29.883 1.00 85.00 187 ARG A CA 1
ATOM 1492 C C . ARG A 1 187 ? -44.933 18.810 30.935 1.00 85.00 187 ARG A C 1
ATOM 1494 O O . ARG A 1 187 ? -45.590 18.926 31.961 1.00 85.00 187 ARG A O 1
ATOM 1501 N N . ALA A 1 188 ? -43.851 19.546 30.687 1.00 82.88 188 ALA A N 1
ATOM 1502 C CA . ALA A 1 188 ? -43.339 20.540 31.629 1.00 82.88 188 ALA A CA 1
ATOM 1503 C C . ALA A 1 188 ? -44.302 21.722 31.829 1.00 82.88 188 ALA A C 1
ATOM 1505 O O . ALA A 1 188 ? -44.347 22.307 32.911 1.00 82.88 188 ALA A O 1
ATOM 1506 N N . LEU A 1 189 ? -45.079 22.060 30.797 1.00 82.56 189 LEU A N 1
ATOM 1507 C CA . LEU A 1 189 ? -46.068 23.138 30.829 1.00 82.56 189 LEU A CA 1
ATOM 1508 C C . LEU A 1 189 ? -47.475 22.660 31.223 1.00 82.56 189 LEU A C 1
ATOM 1510 O O . LEU A 1 189 ? -48.334 23.482 31.541 1.00 82.56 189 LEU A O 1
ATOM 1514 N N . ALA A 1 190 ? -47.730 21.349 31.227 1.00 82.06 190 ALA A N 1
ATOM 1515 C CA . ALA A 1 190 ? -49.029 20.791 31.579 1.00 82.06 190 ALA A CA 1
ATOM 1516 C C . ALA A 1 190 ? -49.404 21.147 33.027 1.00 82.06 190 ALA A C 1
ATOM 1518 O O . ALA A 1 190 ? -48.698 20.807 33.974 1.00 82.06 190 ALA A O 1
ATOM 1519 N N . GLY A 1 191 ? -50.534 21.837 33.197 1.00 77.31 191 GLY A N 1
ATOM 1520 C CA . GLY A 1 191 ? -51.038 22.247 34.511 1.00 77.31 191 GLY A CA 1
ATOM 1521 C C . GLY A 1 191 ? -50.358 23.482 35.112 1.00 77.31 191 GLY A C 1
ATOM 1522 O O . GLY A 1 191 ? -50.709 23.865 36.225 1.00 77.31 191 GLY A O 1
ATOM 1523 N N . ARG A 1 192 ? -49.429 24.130 34.394 1.00 80.25 192 ARG A N 1
ATOM 1524 C CA . ARG A 1 192 ? -48.842 25.413 34.804 1.00 80.25 192 ARG A CA 1
ATOM 1525 C C . ARG A 1 192 ? -49.573 26.576 34.132 1.00 80.25 192 ARG A C 1
ATOM 1527 O O . ARG A 1 192 ? -49.797 26.566 32.926 1.00 80.25 192 ARG A O 1
ATOM 1534 N N . THR A 1 193 ? -49.924 27.591 34.916 1.00 72.25 193 THR A N 1
ATOM 1535 C CA . THR A 1 193 ? -50.532 28.847 34.435 1.00 72.25 193 THR A CA 1
ATOM 1536 C C . THR A 1 193 ? -49.548 30.014 34.400 1.00 72.25 193 THR A C 1
ATOM 1538 O O . THR A 1 193 ? -49.854 31.056 33.827 1.00 72.25 193 THR A O 1
ATOM 1541 N N . GLU A 1 194 ? -48.373 29.849 35.005 1.00 82.06 194 GLU A N 1
ATOM 1542 C CA . GLU A 1 194 ? -47.321 30.862 35.046 1.00 82.06 194 GLU A CA 1
ATOM 1543 C C . GLU A 1 194 ? -46.323 30.685 33.887 1.00 82.06 194 GLU A C 1
ATOM 1545 O O . GLU A 1 194 ? -46.083 29.551 33.453 1.00 82.06 194 GLU A O 1
ATOM 1550 N N . PRO A 1 195 ? -45.721 31.778 33.377 1.00 82.50 195 PRO A N 1
ATOM 1551 C CA . PRO A 1 195 ? -44.663 31.695 32.376 1.00 82.50 195 PRO A CA 1
ATOM 1552 C C . PRO A 1 195 ? -43.460 30.900 32.897 1.00 82.50 195 PRO A C 1
ATOM 1554 O O . PRO A 1 195 ? -42.948 31.175 33.978 1.00 82.50 195 PRO A O 1
ATOM 1557 N N . VAL A 1 196 ? -42.975 29.943 32.103 1.00 84.88 196 VAL A N 1
ATOM 1558 C CA . VAL A 1 196 ? -41.784 29.148 32.433 1.00 84.88 196 VAL A CA 1
ATOM 1559 C C . VAL A 1 196 ? -40.584 29.653 31.645 1.00 84.88 196 VAL A C 1
ATOM 1561 O O . VAL A 1 196 ? -40.664 29.871 30.434 1.00 84.88 196 VAL A O 1
ATOM 1564 N N . SER A 1 197 ? -39.450 29.814 32.327 1.00 86.75 197 SER A N 1
ATOM 1565 C CA . SER A 1 197 ? -38.199 30.202 31.680 1.00 86.75 197 SER A CA 1
ATOM 1566 C C . SER A 1 197 ? -37.670 29.075 30.792 1.00 86.75 197 SER A C 1
ATOM 1568 O O . SER A 1 197 ? -37.565 27.925 31.218 1.00 86.75 197 SER A O 1
ATOM 1570 N N . PHE A 1 198 ? -37.244 29.406 29.571 1.00 85.94 198 PHE A N 1
ATOM 1571 C CA . PHE A 1 198 ? -36.613 28.440 28.666 1.00 85.94 198 PHE A CA 1
ATOM 1572 C C . PHE A 1 198 ? -35.398 27.750 29.310 1.00 85.94 198 PHE A C 1
ATOM 1574 O O . PHE A 1 198 ? -35.207 26.544 29.173 1.00 85.94 198 PHE A O 1
ATOM 1581 N N . TRP A 1 199 ? -34.607 28.489 30.090 1.00 84.62 199 TRP A N 1
ATOM 1582 C CA . TRP A 1 199 ? -33.436 27.939 30.776 1.00 84.62 199 TRP A CA 1
ATOM 1583 C C . TRP A 1 199 ? -33.793 26.974 31.909 1.00 84.62 199 TRP A C 1
ATOM 1585 O O . TRP A 1 199 ? -33.011 26.075 32.211 1.00 84.62 199 TRP A O 1
ATOM 1595 N N . GLU A 1 200 ? -34.966 27.129 32.524 1.00 83.25 200 GLU A N 1
ATOM 1596 C CA . GLU A 1 200 ? -35.491 26.161 33.491 1.00 83.25 200 GLU A CA 1
ATOM 1597 C C . GLU A 1 200 ? -35.825 24.840 32.786 1.00 83.25 200 GLU A C 1
ATOM 1599 O O . GLU A 1 200 ? -35.427 23.773 33.249 1.00 83.25 200 GLU A O 1
ATOM 1604 N N . LEU A 1 201 ? -36.434 24.909 31.598 1.00 82.44 201 LEU A N 1
ATOM 1605 C CA . LEU A 1 201 ? -36.756 23.737 30.783 1.00 82.44 201 LEU A CA 1
ATOM 1606 C C . LEU A 1 201 ? -35.497 22.965 30.346 1.00 82.44 201 LEU A C 1
ATOM 1608 O O . LEU A 1 201 ? -35.445 21.735 30.456 1.00 82.44 201 LEU A O 1
ATOM 1612 N N . VAL A 1 202 ? -34.448 23.685 29.933 1.00 83.31 202 VAL A N 1
ATOM 1613 C CA . VAL A 1 202 ? -33.146 23.092 29.583 1.00 83.31 202 VAL A CA 1
ATOM 1614 C C . VAL A 1 202 ? -32.507 22.398 30.789 1.00 83.31 202 VAL A C 1
ATOM 1616 O O . VAL A 1 202 ? -32.015 21.284 30.643 1.00 83.31 202 VAL A O 1
ATOM 1619 N N . ARG A 1 203 ? -32.568 22.991 31.988 1.00 81.00 203 ARG A N 1
ATOM 1620 C CA . ARG A 1 203 ? -31.979 22.418 33.216 1.00 81.00 203 ARG A CA 1
ATOM 1621 C C . ARG A 1 203 ? -32.793 21.278 33.839 1.00 81.00 203 ARG A C 1
ATOM 1623 O O . ARG A 1 203 ? -32.245 20.515 34.622 1.00 81.00 203 ARG A O 1
ATOM 1630 N N . SER A 1 204 ? -34.081 21.171 33.517 1.00 74.50 204 SER A N 1
ATOM 1631 C CA . SER A 1 204 ? -35.024 20.260 34.188 1.00 74.50 204 SER A CA 1
ATOM 1632 C C . SER A 1 204 ? -34.982 18.788 33.752 1.00 74.50 204 SER A C 1
ATOM 1634 O O . SER A 1 204 ? -35.790 18.002 34.241 1.00 74.50 204 SER A O 1
ATOM 1636 N N . G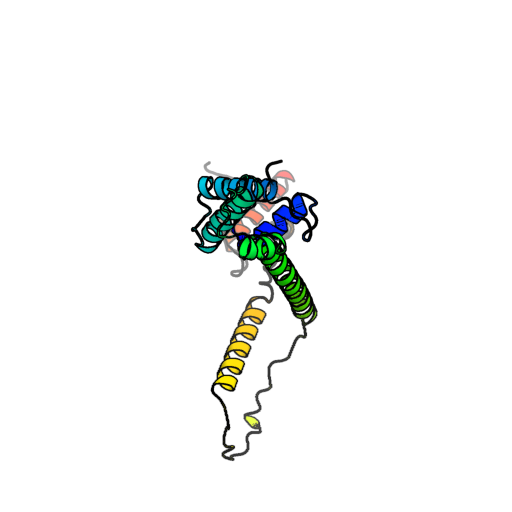LY A 1 205 ? -34.106 18.387 32.827 1.00 67.94 205 GLY A N 1
ATOM 1637 C CA . GLY A 1 205 ? -34.072 16.996 32.356 1.00 67.94 205 GLY A CA 1
ATOM 1638 C C . GLY A 1 205 ? -32.835 16.207 32.748 1.00 67.94 205 GLY A C 1
ATOM 1639 O O . GLY A 1 205 ? -32.085 16.638 33.622 1.00 67.94 205 GLY A O 1
ATOM 1640 N N . PRO A 1 206 ? -32.658 15.018 32.146 1.00 65.44 206 PRO A N 1
ATOM 1641 C CA . PRO A 1 206 ? -31.656 14.058 32.581 1.00 65.44 206 PRO A CA 1
ATOM 1642 C C . PRO A 1 206 ? -30.243 14.644 32.539 1.00 65.44 206 PRO A C 1
ATOM 1644 O O . PRO A 1 206 ? -29.844 15.251 31.549 1.00 65.44 206 PRO A O 1
ATOM 1647 N N . VAL A 1 207 ? -29.474 14.403 33.604 1.00 58.62 207 VAL A N 1
ATOM 1648 C CA . VAL A 1 207 ? -28.067 14.835 33.758 1.00 58.62 207 VAL A CA 1
ATOM 1649 C C . VAL A 1 207 ? -27.138 14.171 32.721 1.00 58.62 207 VAL A C 1
ATOM 1651 O O . VAL A 1 207 ? -26.016 14.614 32.503 1.00 58.62 207 VAL A O 1
ATOM 1654 N N . ASP A 1 208 ? -27.638 13.134 32.052 1.00 59.56 208 ASP A N 1
ATOM 1655 C CA . ASP A 1 208 ? -26.933 12.259 31.117 1.00 59.56 208 ASP A CA 1
ATOM 1656 C C . ASP A 1 208 ? -26.887 12.769 29.656 1.00 59.56 208 ASP A C 1
ATOM 1658 O O . ASP A 1 208 ? -26.294 12.103 28.804 1.00 59.56 208 ASP A O 1
ATOM 1662 N N . GLU A 1 209 ? -27.520 13.907 29.344 1.00 66.88 209 GLU A N 1
ATOM 1663 C CA . GLU A 1 209 ? -27.580 14.500 27.994 1.00 66.88 209 GLU A CA 1
ATOM 1664 C C . GLU A 1 209 ? -26.563 15.643 27.815 1.00 66.88 209 GLU A C 1
ATOM 1666 O O . GLU A 1 209 ? -26.323 16.418 28.743 1.00 66.88 209 GLU A O 1
ATOM 1671 N N . ASP A 1 210 ? -26.002 15.805 26.606 1.00 75.69 210 ASP A N 1
ATOM 1672 C CA . ASP A 1 210 ? -25.177 16.980 26.284 1.00 75.69 210 ASP A CA 1
ATOM 1673 C C . ASP A 1 210 ? -26.035 18.261 26.411 1.00 75.69 210 ASP A C 1
ATOM 1675 O O . ASP A 1 210 ? -27.049 18.397 25.708 1.00 75.69 210 ASP A O 1
ATOM 1679 N N . PRO A 1 211 ? -25.653 19.223 27.277 1.00 75.19 211 PRO A N 1
ATOM 1680 C CA . PRO A 1 211 ? -26.420 20.445 27.503 1.00 75.19 211 PRO A CA 1
ATOM 1681 C C . PRO A 1 211 ? -26.682 21.254 26.228 1.00 75.19 211 PRO A C 1
ATOM 1683 O O . PRO A 1 211 ? -27.704 21.939 26.131 1.00 75.19 211 PRO A O 1
ATOM 1686 N N . ARG A 1 212 ? -25.768 21.199 25.249 1.00 79.94 212 ARG A N 1
ATOM 1687 C CA . ARG A 1 212 ? -25.874 21.952 23.997 1.00 79.94 212 ARG A CA 1
ATOM 1688 C C . ARG A 1 212 ? -26.897 21.328 23.057 1.00 79.94 212 ARG A C 1
ATOM 1690 O O . ARG A 1 212 ? -27.759 22.043 22.549 1.00 79.94 212 ARG A O 1
ATOM 1697 N N . ASP A 1 213 ? -26.831 20.017 22.859 1.00 79.81 213 ASP A N 1
ATOM 1698 C CA . ASP A 1 213 ? -27.754 19.299 21.972 1.00 79.81 213 ASP A CA 1
ATOM 1699 C C . ASP A 1 213 ? -29.185 19.354 22.514 1.00 79.81 213 ASP A C 1
ATOM 1701 O O . ASP A 1 213 ? -30.133 19.619 21.771 1.00 79.81 213 ASP A O 1
ATOM 1705 N N . ARG A 1 214 ? -29.337 19.222 23.835 1.00 82.50 214 ARG A N 1
ATOM 1706 C CA . ARG A 1 214 ? -30.618 19.386 24.522 1.00 82.50 214 ARG A CA 1
ATOM 1707 C C . ARG A 1 214 ? -31.201 20.786 24.335 1.00 82.50 214 ARG A C 1
ATOM 1709 O O . ARG A 1 214 ? -32.391 20.923 24.049 1.00 82.50 214 ARG A O 1
ATOM 1716 N N . ALA A 1 215 ? -30.382 21.831 24.473 1.00 84.00 215 ALA A N 1
ATOM 1717 C CA . ALA A 1 215 ? -30.828 23.205 24.258 1.00 84.00 215 ALA A CA 1
ATOM 1718 C C . ALA A 1 215 ? -31.305 23.428 22.815 1.00 84.00 215 ALA A C 1
ATOM 1720 O O . ALA A 1 215 ? -32.342 24.056 22.608 1.00 84.00 215 ALA A O 1
ATOM 1721 N N . ILE A 1 216 ? -30.597 22.870 21.828 1.00 84.31 216 ILE A N 1
ATOM 1722 C CA . ILE A 1 216 ? -30.977 22.956 20.411 1.00 84.31 216 ILE A CA 1
ATOM 1723 C C . ILE A 1 216 ? -32.307 22.229 20.162 1.00 84.31 216 ILE A C 1
ATOM 1725 O O . ILE A 1 216 ? -33.214 22.811 19.568 1.00 84.31 216 ILE A O 1
ATOM 1729 N N . ALA A 1 217 ? -32.459 20.994 20.649 1.00 85.88 217 ALA A N 1
ATOM 1730 C CA . ALA A 1 217 ? -33.676 20.205 20.460 1.00 85.88 217 ALA A CA 1
ATOM 1731 C C . ALA A 1 217 ? -34.907 20.858 21.118 1.00 85.88 217 ALA A C 1
ATOM 1733 O O . ALA A 1 217 ? -35.960 20.969 20.489 1.00 85.88 217 ALA A O 1
ATOM 1734 N N . LEU A 1 218 ? -34.769 21.362 22.350 1.00 87.38 218 LEU A N 1
ATOM 1735 C CA . LEU A 1 218 ? -35.841 22.085 23.045 1.00 87.38 218 LEU A CA 1
ATOM 1736 C C . LEU A 1 218 ? -36.182 23.411 22.359 1.00 87.38 218 LEU A C 1
ATOM 1738 O O . LEU A 1 218 ? -37.353 23.774 22.288 1.00 87.38 218 LEU A O 1
ATOM 1742 N N . PHE A 1 219 ? -35.188 24.129 21.833 1.00 87.94 219 PHE A N 1
ATOM 1743 C CA . PHE A 1 219 ? -35.425 25.370 21.100 1.00 87.94 219 PHE A CA 1
ATOM 1744 C C . PHE A 1 219 ? -36.225 25.122 19.816 1.00 87.94 219 PHE A C 1
ATOM 1746 O O . PHE A 1 219 ? -37.225 25.798 19.575 1.00 87.94 219 PHE A O 1
ATOM 1753 N N . LEU A 1 220 ? -35.842 24.108 19.032 1.00 87.38 220 LEU A N 1
ATOM 1754 C CA . LEU A 1 220 ? -36.576 23.706 17.830 1.00 87.38 220 LEU A CA 1
ATOM 1755 C C . LEU A 1 220 ? -38.011 23.279 18.160 1.00 87.38 220 LEU A C 1
ATOM 1757 O O . LEU A 1 220 ? -38.946 23.735 17.503 1.00 87.38 220 LEU A O 1
ATOM 1761 N N . ALA A 1 221 ? -38.198 22.492 19.221 1.00 88.12 221 ALA A N 1
ATOM 1762 C CA . ALA A 1 221 ? -39.520 22.074 19.676 1.00 88.12 221 ALA A CA 1
ATOM 1763 C C . ALA A 1 221 ? -40.407 23.261 20.101 1.00 88.12 221 ALA A C 1
ATOM 1765 O O . ALA A 1 221 ? -41.595 23.293 19.778 1.00 88.12 221 ALA A O 1
ATOM 1766 N N . VAL A 1 222 ? -39.850 24.265 20.7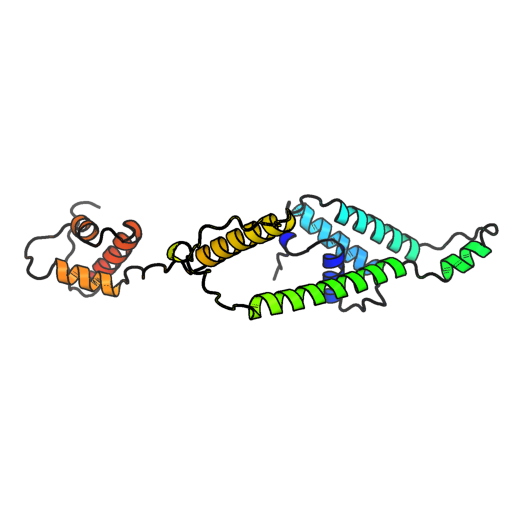90 1.00 88.81 222 VAL A N 1
ATOM 1767 C CA . VAL A 1 222 ? -40.585 25.490 21.151 1.00 88.81 222 VAL A CA 1
ATOM 1768 C C . VAL A 1 222 ? -40.985 26.276 19.903 1.00 88.81 222 VAL A C 1
ATOM 1770 O O . VAL A 1 222 ? -42.142 26.679 19.797 1.00 88.81 222 VAL A O 1
ATOM 1773 N N . LEU A 1 223 ? -40.078 26.464 18.938 1.00 88.56 223 LEU A N 1
ATOM 1774 C CA . LEU A 1 223 ? -40.388 27.162 17.685 1.00 88.56 223 LEU A CA 1
ATOM 1775 C C . LEU A 1 223 ? -41.490 26.456 16.887 1.00 88.56 223 LEU A C 1
ATOM 1777 O O . LEU A 1 223 ? -42.372 27.112 16.333 1.00 88.56 223 LEU A O 1
ATOM 1781 N N . GLU A 1 224 ? -41.473 25.126 16.857 1.00 87.25 224 GLU A N 1
ATOM 1782 C CA . GLU A 1 224 ? -42.504 24.331 16.197 1.00 87.25 224 GLU A CA 1
ATOM 1783 C C . GLU A 1 224 ? -43.865 24.469 16.894 1.00 87.25 224 GLU A C 1
ATOM 1785 O O . GLU A 1 224 ? -44.873 24.725 16.237 1.00 87.25 224 GLU A O 1
ATOM 1790 N N . LEU A 1 225 ? -43.903 24.397 18.227 1.00 88.06 225 LEU A N 1
ATOM 1791 C CA . LEU A 1 225 ? -45.135 24.571 19.004 1.00 88.06 225 LEU A CA 1
ATOM 1792 C C . LEU A 1 225 ? -45.700 25.997 18.914 1.00 88.06 225 LEU A C 1
ATOM 1794 O O . LEU A 1 225 ? -46.919 26.178 18.952 1.00 88.06 225 LEU A O 1
ATOM 1798 N N . VAL A 1 226 ? -44.841 27.009 18.766 1.00 88.75 226 VAL A N 1
ATOM 1799 C CA . VAL A 1 226 ? -45.258 28.385 18.456 1.00 88.75 226 VAL A CA 1
ATOM 1800 C C . VAL A 1 226 ? -45.833 28.465 17.043 1.00 88.75 226 VAL A C 1
ATOM 1802 O O . VAL A 1 226 ? -46.884 29.077 16.853 1.00 88.75 226 VAL A O 1
ATOM 1805 N N . ARG A 1 227 ? -45.202 27.808 16.059 1.00 86.81 227 ARG A N 1
ATOM 1806 C CA . ARG A 1 227 ? -45.720 27.721 14.682 1.00 86.81 227 ARG A CA 1
ATOM 1807 C C . ARG A 1 227 ? -47.107 27.071 14.637 1.00 86.81 227 ARG A C 1
ATOM 1809 O O . ARG A 1 227 ? -47.952 27.510 13.867 1.00 86.81 227 ARG A O 1
ATOM 1816 N N . GLU A 1 228 ? -47.356 26.071 15.481 1.00 88.50 228 GLU A N 1
ATOM 1817 C CA . GLU A 1 228 ? -48.662 25.412 15.651 1.00 88.50 228 GLU A CA 1
ATOM 1818 C C . GLU A 1 228 ? -49.657 26.200 16.527 1.00 88.50 228 GLU A C 1
ATOM 1820 O O . GLU A 1 228 ? -50.753 25.712 16.793 1.00 88.50 228 GLU A O 1
ATOM 1825 N N . GLN A 1 229 ? -49.296 27.399 17.000 1.00 84.62 229 GLN A N 1
ATOM 1826 C CA . GLN A 1 229 ? -50.104 28.235 17.904 1.00 84.62 229 GLN A CA 1
ATOM 1827 C C . GLN A 1 229 ? -50.456 27.571 19.248 1.00 84.62 229 GLN A C 1
ATOM 1829 O O . GLN A 1 229 ? -51.388 27.989 19.936 1.00 84.62 229 GLN A O 1
ATOM 1834 N N . ARG A 1 230 ? -49.697 26.552 19.663 1.00 84.38 230 ARG A N 1
ATOM 1835 C CA . ARG A 1 230 ? -49.906 25.831 20.929 1.00 84.38 230 ARG A CA 1
ATOM 1836 C C . ARG A 1 230 ? -49.217 26.498 22.114 1.00 84.38 230 ARG A C 1
ATOM 1838 O O . ARG A 1 230 ? -49.585 26.226 23.252 1.00 84.38 230 ARG A O 1
ATOM 1845 N N . LEU A 1 231 ? -48.231 27.357 21.854 1.00 85.44 231 LEU A N 1
ATOM 1846 C CA . LEU A 1 231 ? -47.486 28.114 22.858 1.00 85.44 231 LEU A CA 1
ATOM 1847 C C . LEU A 1 231 ? -47.392 29.593 22.487 1.00 85.44 231 LEU A C 1
ATOM 1849 O O . LEU A 1 231 ? -47.332 29.958 21.314 1.00 85.44 231 LEU A O 1
ATOM 1853 N N . ARG A 1 232 ? -47.324 30.443 23.514 1.00 83.56 232 ARG A N 1
ATOM 1854 C CA . ARG A 1 232 ? -46.984 31.863 23.388 1.00 83.56 232 ARG A CA 1
ATOM 1855 C C . ARG A 1 232 ? -45.645 32.091 24.069 1.00 83.56 232 ARG A C 1
ATOM 1857 O O . ARG A 1 232 ? -45.474 31.710 25.223 1.00 83.56 232 ARG A O 1
ATOM 1864 N N . VAL A 1 233 ? -44.715 32.712 23.355 1.00 84.69 233 VAL A N 1
ATOM 1865 C CA . VAL A 1 233 ? -43.392 33.062 23.879 1.00 84.69 233 VAL A CA 1
ATOM 1866 C C . VAL A 1 233 ? -43.352 34.563 24.129 1.00 84.69 233 VAL A C 1
ATOM 1868 O O . VAL A 1 233 ? -43.849 35.347 23.321 1.00 84.69 233 VAL A O 1
ATOM 1871 N N . LEU A 1 234 ? -42.780 34.948 25.266 1.00 84.56 234 LEU A N 1
ATOM 1872 C CA . LEU A 1 234 ? -42.531 36.333 25.642 1.00 84.56 234 LEU A CA 1
ATOM 1873 C C . LEU A 1 234 ? -41.019 36.518 25.757 1.00 84.56 234 LEU A C 1
ATOM 1875 O O . LEU A 1 234 ? -40.360 35.789 26.495 1.00 84.56 234 LEU A O 1
ATOM 1879 N N . GLN A 1 235 ? -40.480 37.483 25.019 1.00 80.44 235 GLN A N 1
ATOM 1880 C CA . GLN A 1 235 ? -39.086 37.894 25.112 1.00 80.44 235 GLN A CA 1
ATOM 1881 C C . GLN A 1 235 ? -39.063 39.375 25.490 1.00 80.44 235 GLN A C 1
ATOM 1883 O O . GLN A 1 235 ? -39.508 40.222 24.720 1.00 80.44 235 GLN A O 1
ATOM 1888 N N . GLU A 1 236 ? -38.582 39.685 26.694 1.00 75.69 236 GLU A N 1
ATOM 1889 C CA . GLU A 1 236 ? -38.608 41.055 27.223 1.00 75.69 236 GLU A CA 1
ATOM 1890 C C . GLU A 1 236 ? -37.544 41.965 26.586 1.00 75.69 236 GLU A C 1
ATOM 1892 O O . GLU A 1 236 ? -37.727 43.182 26.549 1.00 75.69 236 GLU A O 1
ATOM 1897 N N . ARG A 1 237 ? -36.439 41.400 26.073 1.00 63.91 237 ARG A N 1
ATOM 1898 C CA . ARG A 1 237 ? -35.376 42.122 25.348 1.00 63.91 237 ARG A CA 1
ATOM 1899 C C . ARG A 1 237 ? -34.754 41.246 24.247 1.00 63.91 237 ARG A C 1
ATOM 1901 O O . ARG A 1 237 ? -34.636 40.041 24.482 1.00 63.91 237 ARG A O 1
ATOM 1908 N N . PRO A 1 238 ? -34.390 41.827 23.086 1.00 55.25 238 PRO A N 1
ATOM 1909 C CA . PRO A 1 238 ? -33.796 41.105 21.957 1.00 55.25 238 PRO A CA 1
ATOM 1910 C C . PRO A 1 238 ? -32.476 40.419 22.316 1.00 55.25 238 PRO A C 1
ATOM 1912 O O . PRO A 1 238 ? -31.730 40.971 23.158 1.00 55.25 238 PRO A O 1
#

Nearest PDB structures (foldseek):
  3w6j-assembly1_A  TM=9.513E-01  e=6.283E-10  Geobacillus stearothermophilus

pLDDT: mean 78.03, std 14.27, range [31.45, 95.31]

Secondary structure (DSSP, 8-state):
------GGG-SSHHHHHHHHHHHTT--TTS--HHHHHHHHHHHHHHHHHTT-----HHHHHHHHHHHHHHHHHHSPPP--GGGHHHHHHHHHS-TTHHHHHHHHHHHHHHHHHHHHHHHHHHT---PPPPPP-GGG--S--------HHHHHHHHHHHHHHHHHHHTS---------HHHHHHHHHHHHTT--SPPPHHHHHHTS-TTS-HHHHHHHHHHHHHHHHHTTS-----S--

Foldseek 3Di:
DDDDDAPVPAPAQLRVLVVLCVVVVHDLVDDPLQVSLVVLVVVVVVCVVVVRDPDDVRSVVVNVLSVVLNCVVPDDDDDDVVCVVVVVVVVVDDSCPVVSVVSVVVVVVVVVVVVVVVVVVVPPPDDDPDDDCVVVDDPDPDPPPDDPVNVVVVVVVVVVVVVVVVPPDPPPPPQCALVNLLVLVCVVCVPDPDDDDLVCSLVVDDPPHDSVSSSVSNVSSVVVCVVVVNDDDDDPDD

Radius of gyration: 34.17 Å; Cα contacts (8 Å, |Δi|>4): 98; chains: 1; bounding box: 88×69×77 Å

Organism: Hydrogenibacillus schlegelii (NCBI:txid1484)

Mean predicted aligned error: 18.41 Å

Sequence (238 aa):
MAYTVKLDAFEGPLDLLLHLIRRAEMDITNIEIARITDDYLAYLAEMQEEKKLEPASEFLVMAATLLALKSRALLPRKEDPAEETLRLWEEALDPRAELIRRLIEYRRFKAAAERLRERENAGALYTRPPADLAPYDRPGELPLDVSILALVIAYQTAIRRREAAATVAVVVRERLTVEAAREAVVRALAGRTEPVSFWELVRSGPVDEDPRDRAIALFLAVLELVREQRLRVLQERP